Protein AF-A0A2H0YS67-F1 (afdb_monomer_lite)

pLDDT: mean 86.75, std 12.65, range [45.25, 98.5]

Radius of gyration: 25.19 Å; chains: 1; bounding box: 55×58×69 Å

Sequence (310 aa):
MKDNFSTFRPVFVPGPVIQKDRMIFFSSNKTLTVHVPRELSDVLVRLCDGTRTYYQVITELDAWDEVLVDNFLQDLISSGVLFDAFNLNNFFWSFVKNPTRFFKNLTDQEIVEFVRKAHLLNRKQAFKGTKYQIPDTAFLKMLNERRSTRVFSKEQIKAEKIMAMLWAGYGVVRDPLLIDSVNPQRVKAWQSHKFPRHVVPSAGALYPLRLHLCLFRDCMGLDKGIYETAFRNPYETSIRKRSGDPTPVVRAFADDLVMNEAQGAIIISGSFDRSADKYTNRSALYVPLEAGHVAQNVHLAAVEQKVPNG

Structure (mmCIF, N/CA/C/O backbone):
data_AF-A0A2H0YS67-F1
#
_entry.id   AF-A0A2H0YS67-F1
#
loop_
_atom_site.group_PDB
_atom_site.id
_atom_site.type_symbol
_atom_site.label_atom_id
_atom_site.label_alt_id
_atom_site.label_comp_id
_atom_site.label_asym_id
_atom_site.label_entity_id
_atom_site.label_seq_id
_atom_site.pdbx_PDB_ins_code
_atom_site.Cartn_x
_atom_site.Cartn_y
_atom_site.Cartn_z
_atom_site.occupancy
_atom_site.B_iso_or_equiv
_atom_site.auth_seq_id
_atom_site.auth_comp_id
_atom_site.auth_asym_id
_atom_site.auth_atom_id
_atom_site.pdbx_PDB_model_num
ATOM 1 N N . MET A 1 1 ? -3.131 -0.142 -30.851 1.00 45.25 1 MET A N 1
ATOM 2 C CA . MET A 1 1 ? -1.872 -0.771 -30.386 1.00 45.25 1 MET A CA 1
ATOM 3 C C . MET A 1 1 ? -0.727 0.231 -30.222 1.00 45.25 1 MET A C 1
ATOM 5 O O . MET A 1 1 ? -0.062 0.130 -29.205 1.00 45.25 1 MET A O 1
ATOM 9 N N . LYS A 1 2 ? -0.537 1.229 -31.110 1.00 46.03 2 LYS A N 1
ATOM 10 C CA . LYS A 1 2 ? 0.518 2.261 -30.954 1.00 46.03 2 LYS A CA 1
ATOM 11 C C . LYS A 1 2 ? 0.399 3.157 -29.699 1.00 46.03 2 LYS A C 1
ATOM 13 O O . LYS A 1 2 ? 1.419 3.576 -29.174 1.00 46.03 2 LYS A O 1
ATOM 18 N N . ASP A 1 3 ? -0.800 3.390 -29.156 1.00 57.28 3 ASP A N 1
ATOM 19 C CA . ASP A 1 3 ? -0.955 4.279 -27.984 1.00 57.28 3 ASP A CA 1
ATOM 20 C C . ASP A 1 3 ? -0.370 3.736 -26.668 1.00 57.28 3 ASP A C 1
ATOM 22 O O . ASP A 1 3 ? 0.067 4.524 -25.828 1.00 57.28 3 ASP A O 1
ATOM 26 N N . ASN A 1 4 ? -0.299 2.409 -26.489 1.00 65.69 4 ASN A N 1
ATOM 27 C CA . ASN A 1 4 ? 0.113 1.809 -25.211 1.00 65.69 4 ASN A CA 1
ATOM 28 C C . ASN A 1 4 ? 1.603 2.005 -24.883 1.00 65.69 4 ASN A C 1
ATOM 30 O O . ASN A 1 4 ? 1.981 1.886 -23.721 1.00 65.69 4 ASN A O 1
ATOM 34 N N . PHE A 1 5 ? 2.445 2.307 -25.877 1.00 81.56 5 PHE A N 1
ATOM 35 C CA . PHE A 1 5 ? 3.895 2.440 -25.686 1.00 81.56 5 PHE A CA 1
ATOM 36 C C . PHE A 1 5 ? 4.383 3.888 -25.590 1.00 81.56 5 PHE A C 1
ATOM 38 O O . PHE A 1 5 ? 5.560 4.124 -25.327 1.00 81.56 5 PHE A O 1
ATOM 45 N N . SER A 1 6 ? 3.488 4.869 -25.734 1.00 81.56 6 SER A N 1
ATOM 46 C CA . SER A 1 6 ? 3.837 6.296 -25.668 1.00 81.56 6 SER A CA 1
ATOM 47 C C . SER A 1 6 ? 4.458 6.703 -24.322 1.00 81.56 6 SER A C 1
ATOM 49 O O . SER A 1 6 ? 5.393 7.504 -24.283 1.00 81.56 6 SER A O 1
ATOM 51 N N . THR A 1 7 ? 3.985 6.113 -23.221 1.00 85.06 7 THR A N 1
ATOM 52 C CA . THR A 1 7 ? 4.473 6.359 -21.853 1.00 85.06 7 THR A CA 1
ATOM 53 C C . THR A 1 7 ? 5.352 5.236 -21.309 1.00 85.06 7 THR A C 1
ATOM 55 O O . THR A 1 7 ? 5.942 5.404 -20.242 1.00 85.06 7 THR A O 1
ATOM 58 N N . PHE A 1 8 ? 5.445 4.109 -22.019 1.00 90.94 8 PHE A N 1
ATOM 59 C CA . PHE A 1 8 ? 6.164 2.920 -21.570 1.00 90.94 8 PHE A CA 1
ATOM 60 C C . PHE A 1 8 ? 7.656 3.220 -21.456 1.00 90.94 8 PHE A C 1
ATOM 62 O O . PHE A 1 8 ? 8.268 3.697 -22.416 1.00 90.94 8 PHE A O 1
ATOM 69 N N . ARG A 1 9 ? 8.253 2.929 -20.298 1.00 92.06 9 ARG A N 1
ATOM 70 C CA . ARG A 1 9 ? 9.691 3.110 -20.072 1.00 92.06 9 ARG A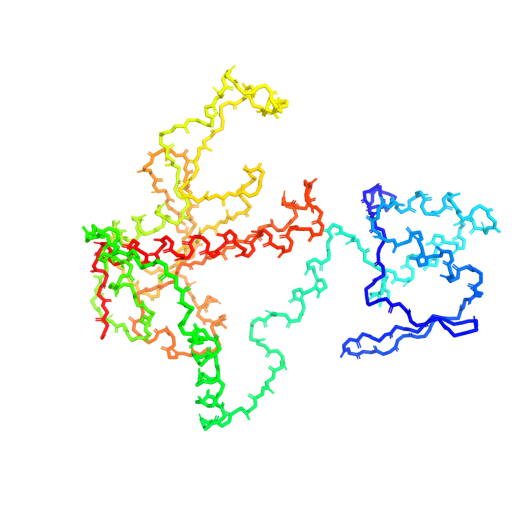 CA 1
ATOM 71 C C . ARG A 1 9 ? 10.359 1.760 -19.829 1.00 92.06 9 ARG A C 1
ATOM 73 O O . ARG A 1 9 ? 10.244 1.239 -18.718 1.00 92.06 9 ARG A O 1
ATOM 80 N N . PRO A 1 10 ? 11.026 1.177 -20.842 1.00 94.69 10 PRO A N 1
ATOM 81 C CA . PRO A 1 10 ? 11.557 -0.177 -20.756 1.00 94.69 10 PRO A CA 1
ATOM 82 C C . PRO A 1 10 ? 12.634 -0.295 -19.676 1.00 94.69 10 PRO A C 1
ATOM 84 O O . PRO A 1 10 ? 13.578 0.492 -19.640 1.00 94.69 10 PRO A O 1
ATOM 87 N N . VAL A 1 11 ? 12.508 -1.309 -18.823 1.00 94.00 11 VAL A N 1
ATOM 88 C CA . VAL A 1 11 ? 13.511 -1.699 -17.830 1.00 94.00 11 VAL A CA 1
ATOM 89 C C . VAL A 1 11 ? 13.615 -3.218 -17.723 1.00 94.00 11 VAL A C 1
ATOM 91 O O . VAL A 1 11 ? 12.603 -3.919 -17.629 1.00 94.00 11 VAL A O 1
ATOM 94 N N . PHE A 1 12 ? 14.837 -3.750 -17.744 1.00 93.06 12 PHE A N 1
ATOM 95 C CA . PHE A 1 12 ? 15.053 -5.189 -17.588 1.00 93.06 12 PHE A CA 1
ATOM 96 C C . PHE A 1 12 ? 14.865 -5.637 -16.141 1.00 93.06 12 PHE A C 1
ATOM 98 O O . PHE A 1 12 ? 15.525 -5.131 -15.231 1.00 93.06 12 PHE A O 1
ATOM 105 N N . VAL A 1 13 ? 13.996 -6.628 -15.931 1.00 86.94 13 VAL A N 1
ATOM 106 C CA . VAL A 1 13 ? 13.773 -7.244 -14.619 1.00 86.94 13 VAL A CA 1
ATOM 107 C C . VAL A 1 13 ? 13.547 -8.756 -14.782 1.00 86.94 13 VAL A C 1
ATOM 109 O O . VAL A 1 13 ? 12.521 -9.162 -15.317 1.00 86.94 13 VAL A O 1
ATOM 112 N N . PRO A 1 14 ? 14.454 -9.625 -14.300 1.00 86.50 14 PRO A N 1
ATOM 113 C CA . PRO A 1 14 ? 15.762 -9.304 -13.728 1.00 86.50 14 PRO A CA 1
ATOM 114 C C . PRO A 1 14 ? 16.711 -8.715 -14.783 1.00 86.50 14 PRO A C 1
ATOM 116 O O . PRO A 1 14 ? 16.494 -8.865 -15.983 1.00 86.50 14 PRO A O 1
ATOM 119 N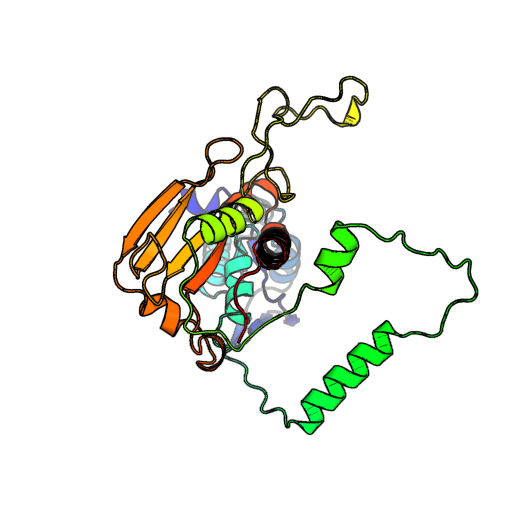 N . GLY A 1 15 ? 17.799 -8.090 -14.332 1.00 89.00 15 GLY A N 1
ATOM 120 C CA . GLY A 1 15 ? 18.891 -7.728 -15.233 1.00 89.00 15 GLY A CA 1
ATOM 121 C C . GLY A 1 15 ? 19.490 -8.981 -15.904 1.00 89.00 15 GLY A C 1
ATOM 122 O O . GLY A 1 15 ? 19.642 -10.007 -15.231 1.00 89.00 15 GLY A O 1
ATOM 123 N N . PRO A 1 16 ? 19.814 -8.932 -17.207 1.00 94.06 16 PRO A N 1
ATOM 124 C CA . PRO A 1 16 ? 20.399 -10.058 -17.926 1.00 94.06 16 PRO A CA 1
ATOM 125 C C . PRO A 1 16 ? 21.869 -10.274 -17.553 1.00 94.06 16 PRO A C 1
ATOM 127 O O . PRO A 1 16 ? 22.620 -9.327 -17.325 1.00 94.06 16 PRO A O 1
ATOM 130 N N . VAL A 1 17 ? 22.311 -11.528 -17.603 1.00 94.62 17 VAL A N 1
ATOM 131 C CA . VAL A 1 17 ? 23.729 -11.882 -17.714 1.00 94.62 17 VAL A CA 1
ATOM 132 C C . VAL A 1 17 ? 24.084 -11.953 -19.197 1.00 94.62 17 VAL A C 1
ATOM 134 O O . VAL A 1 17 ? 23.504 -12.749 -19.935 1.00 94.62 17 VAL A O 1
ATOM 137 N N . ILE A 1 18 ? 25.036 -11.131 -19.638 1.00 92.75 18 ILE A N 1
ATOM 138 C CA . ILE A 1 18 ? 25.496 -11.102 -21.033 1.00 92.75 18 ILE A CA 1
ATOM 139 C C . ILE A 1 18 ? 26.651 -12.096 -21.210 1.00 92.75 18 ILE A C 1
ATOM 141 O O . ILE A 1 18 ? 27.662 -12.020 -20.509 1.00 92.75 18 ILE A O 1
ATOM 145 N N . GLN A 1 19 ? 26.519 -13.023 -22.160 1.00 91.62 19 GLN A N 1
ATOM 146 C CA . GLN A 1 19 ? 27.556 -13.987 -22.534 1.00 91.62 19 GLN A CA 1
ATOM 147 C C . GLN A 1 19 ? 27.691 -14.066 -24.053 1.00 91.62 19 GLN A C 1
ATOM 149 O O . GLN A 1 19 ? 26.825 -14.626 -24.715 1.00 91.62 19 GLN A O 1
ATOM 154 N N . LYS A 1 20 ? 28.810 -13.565 -24.595 1.00 91.19 20 LYS A N 1
ATOM 155 C CA . LYS A 1 20 ? 29.079 -13.525 -26.045 1.00 91.19 20 LYS A CA 1
ATOM 156 C C . LYS A 1 20 ? 27.884 -12.943 -26.820 1.00 91.19 20 LYS A C 1
ATOM 158 O O . LYS A 1 20 ? 27.670 -11.744 -26.750 1.00 91.19 20 LYS A O 1
ATOM 163 N N . ASP A 1 21 ? 27.139 -13.786 -27.521 1.00 93.62 21 ASP A N 1
ATOM 164 C CA . ASP A 1 21 ? 26.000 -13.512 -28.397 1.00 93.62 21 ASP A CA 1
ATOM 165 C C . ASP A 1 21 ? 24.646 -13.809 -27.726 1.00 93.62 21 ASP A C 1
ATOM 167 O O . ASP A 1 21 ? 23.679 -14.188 -28.392 1.00 93.62 21 ASP A O 1
ATOM 171 N N . ARG A 1 22 ? 24.582 -13.739 -26.389 1.00 95.12 22 ARG A N 1
ATOM 172 C CA . ARG A 1 22 ? 23.396 -14.132 -25.620 1.00 95.12 22 ARG A CA 1
ATOM 173 C C . ARG A 1 22 ? 23.144 -13.231 -24.418 1.00 95.12 22 ARG A C 1
ATOM 175 O O . ARG A 1 22 ? 24.066 -12.898 -23.672 1.00 95.12 22 ARG A O 1
ATOM 182 N N . MET A 1 23 ? 21.867 -12.956 -24.170 1.00 96.75 23 MET A N 1
ATOM 183 C CA . MET A 1 23 ? 21.342 -12.421 -22.914 1.00 96.75 23 MET A CA 1
ATOM 184 C C . MET A 1 23 ? 20.629 -13.543 -22.153 1.00 96.75 23 MET A C 1
ATOM 186 O O . MET A 1 23 ? 19.736 -14.199 -22.691 1.00 96.75 23 MET A O 1
ATOM 190 N N . ILE A 1 24 ? 21.023 -13.782 -20.902 1.00 95.44 24 ILE A N 1
ATOM 191 C CA . ILE A 1 24 ? 20.461 -14.839 -20.053 1.00 95.44 24 ILE A CA 1
ATOM 192 C C . ILE A 1 24 ? 19.739 -14.203 -18.865 1.00 95.44 24 ILE A C 1
ATOM 194 O O . ILE A 1 24 ? 20.346 -13.488 -18.071 1.00 95.44 24 ILE A O 1
ATOM 198 N N . PHE A 1 25 ? 18.452 -14.495 -18.716 1.00 94.00 25 PHE A N 1
ATOM 199 C CA . PHE A 1 25 ? 17.600 -13.982 -17.648 1.00 94.00 25 PHE A CA 1
ATOM 200 C C . PHE A 1 25 ? 17.233 -15.100 -16.675 1.00 94.00 25 PHE A C 1
ATOM 202 O O . PHE A 1 25 ? 16.708 -16.141 -17.076 1.00 94.00 25 PHE A O 1
ATOM 209 N N . PHE A 1 26 ? 17.467 -14.865 -15.385 1.00 88.75 26 PHE A N 1
ATOM 210 C CA . PHE A 1 26 ? 17.137 -15.797 -14.306 1.00 88.75 26 PHE A CA 1
ATOM 211 C C . PHE A 1 26 ? 15.893 -15.321 -13.554 1.00 88.75 26 PHE A C 1
ATOM 213 O O . PHE A 1 26 ? 15.987 -14.643 -12.531 1.00 88.75 26 PHE A O 1
ATOM 220 N N . SER A 1 27 ? 14.713 -15.644 -14.078 1.00 79.44 27 SER A N 1
ATOM 221 C CA . SER A 1 27 ? 13.448 -15.382 -13.392 1.00 79.44 27 SER A CA 1
ATOM 222 C C . SER A 1 27 ? 13.195 -16.442 -12.315 1.00 79.44 27 SER A C 1
ATOM 224 O O . SER A 1 27 ? 13.783 -17.520 -12.309 1.00 79.44 27 SER A O 1
ATOM 226 N N . SER A 1 28 ? 12.272 -16.163 -11.399 1.00 72.38 28 SER A N 1
ATOM 227 C CA . SER A 1 28 ? 11.989 -17.045 -10.258 1.00 72.38 28 SER A CA 1
ATOM 228 C C . SER A 1 28 ? 11.412 -18.414 -10.605 1.00 72.38 28 SER A C 1
ATOM 230 O O . SER A 1 28 ? 11.449 -19.319 -9.778 1.00 72.38 28 SER A O 1
ATOM 232 N N . ASN A 1 29 ? 10.863 -18.563 -11.807 1.00 75.19 29 ASN A N 1
ATOM 233 C CA . ASN A 1 29 ? 10.218 -19.780 -12.283 1.00 75.19 29 ASN A CA 1
ATOM 234 C C . ASN A 1 29 ? 10.779 -20.296 -13.617 1.00 75.19 29 ASN A C 1
ATOM 236 O O . ASN A 1 29 ? 10.317 -21.333 -14.087 1.00 75.19 29 ASN A O 1
ATOM 240 N N . LYS A 1 30 ? 11.720 -19.584 -14.252 1.00 84.69 30 LYS A N 1
ATOM 241 C CA . LYS A 1 30 ? 12.298 -19.968 -15.547 1.00 84.69 30 LYS A CA 1
ATOM 242 C C . LYS A 1 30 ? 13.638 -19.283 -15.806 1.00 84.69 30 LYS A C 1
ATOM 244 O O . LYS A 1 30 ? 13.871 -18.165 -15.351 1.00 84.69 30 LYS A O 1
ATOM 249 N N . THR A 1 31 ? 14.464 -19.922 -16.626 1.00 92.19 31 THR A N 1
ATOM 250 C CA . THR A 1 31 ? 15.619 -19.288 -17.270 1.00 92.19 31 THR A CA 1
ATOM 251 C C . THR A 1 31 ? 15.265 -19.008 -18.726 1.00 92.19 31 THR A C 1
ATOM 253 O O . THR A 1 31 ? 14.829 -19.915 -19.430 1.00 92.19 31 THR A O 1
ATOM 256 N N . LEU A 1 32 ? 15.432 -17.762 -19.174 1.00 94.00 32 LEU A N 1
ATOM 257 C CA . LEU A 1 32 ? 15.252 -17.371 -20.574 1.00 94.00 32 LEU A CA 1
ATOM 258 C C . LEU A 1 32 ? 16.615 -17.040 -21.182 1.00 94.00 32 LEU A C 1
ATOM 260 O O . LEU A 1 32 ? 17.360 -16.238 -20.625 1.00 94.00 32 LEU A O 1
ATOM 264 N N . THR A 1 33 ? 16.930 -17.631 -22.330 1.00 95.75 33 THR A N 1
ATOM 265 C CA . THR A 1 33 ? 18.122 -17.296 -23.114 1.00 95.75 33 THR A CA 1
ATOM 266 C C . THR A 1 33 ? 17.688 -16.680 -24.431 1.00 95.75 33 THR A C 1
ATOM 268 O O . THR A 1 33 ? 16.934 -17.290 -25.182 1.00 95.75 33 THR A O 1
ATOM 271 N N . VAL A 1 34 ? 18.174 -15.474 -24.698 1.00 95.50 34 VAL A N 1
ATOM 272 C CA . VAL A 1 34 ? 17.902 -14.717 -25.917 1.00 95.50 34 VAL A CA 1
ATOM 273 C C . VAL A 1 34 ? 19.204 -14.604 -26.696 1.00 95.50 34 VAL A C 1
ATOM 275 O O . VAL A 1 34 ? 20.199 -14.131 -26.151 1.00 95.50 34 VAL A O 1
ATOM 278 N N . HIS A 1 35 ? 19.212 -15.065 -27.945 1.00 95.06 35 HIS A N 1
ATOM 279 C CA . HIS A 1 35 ? 20.361 -14.930 -28.839 1.00 95.06 35 HIS A CA 1
ATOM 280 C C . HIS A 1 35 ? 20.313 -13.569 -29.522 1.00 95.06 35 HIS A C 1
ATOM 282 O O . HIS A 1 35 ? 19.348 -13.255 -30.213 1.00 95.06 35 HIS A O 1
ATOM 288 N N . VAL A 1 36 ? 21.336 -12.755 -29.299 1.00 93.56 36 VAL A N 1
ATOM 289 C CA . VAL A 1 36 ? 21.387 -11.369 -29.758 1.00 93.56 36 VAL A CA 1
ATOM 290 C C . VAL A 1 36 ? 22.849 -10.914 -29.815 1.00 93.56 36 VAL A C 1
ATOM 292 O O . VAL A 1 36 ? 23.635 -11.278 -28.935 1.00 93.56 36 VAL A O 1
ATOM 295 N N . PRO A 1 37 ? 23.264 -10.135 -30.833 1.00 94.62 37 PRO A N 1
ATOM 296 C CA . PRO A 1 37 ? 24.629 -9.634 -30.909 1.00 94.62 37 PRO A CA 1
ATOM 297 C C . PRO A 1 37 ? 25.055 -8.921 -29.624 1.00 94.62 37 PRO A C 1
ATOM 299 O O . PRO A 1 37 ? 24.268 -8.210 -28.988 1.00 94.62 37 PRO A O 1
ATOM 302 N N . ARG A 1 38 ? 26.327 -9.093 -29.249 1.00 93.56 38 ARG A N 1
ATOM 303 C CA . ARG A 1 38 ? 26.874 -8.493 -28.026 1.00 93.56 38 ARG A CA 1
ATOM 304 C C . ARG A 1 38 ? 26.694 -6.979 -28.001 1.00 93.56 38 ARG A C 1
ATOM 306 O O . ARG A 1 38 ? 26.280 -6.427 -26.991 1.00 93.56 38 ARG A O 1
ATOM 313 N N . GLU A 1 39 ? 26.969 -6.338 -29.133 1.00 93.69 39 GLU A N 1
ATOM 314 C CA . GLU A 1 39 ? 26.872 -4.888 -29.299 1.00 93.69 39 GLU A CA 1
ATOM 315 C C . GLU A 1 39 ? 25.454 -4.387 -29.012 1.00 93.69 39 GLU A C 1
ATOM 317 O O . GLU A 1 39 ? 25.279 -3.460 -28.223 1.00 93.69 39 GLU A O 1
ATOM 322 N N . LEU A 1 40 ? 24.436 -5.061 -29.561 1.00 94.50 40 LEU A N 1
ATOM 323 C CA . LEU A 1 40 ? 23.037 -4.733 -29.292 1.00 94.50 40 LEU A CA 1
ATOM 324 C C . LEU A 1 40 ? 22.666 -4.991 -27.826 1.00 94.50 40 LEU A C 1
ATOM 326 O O . LEU A 1 40 ? 21.995 -4.166 -27.213 1.00 94.50 40 LEU A O 1
ATOM 330 N N . SER A 1 41 ? 23.146 -6.090 -27.238 1.00 9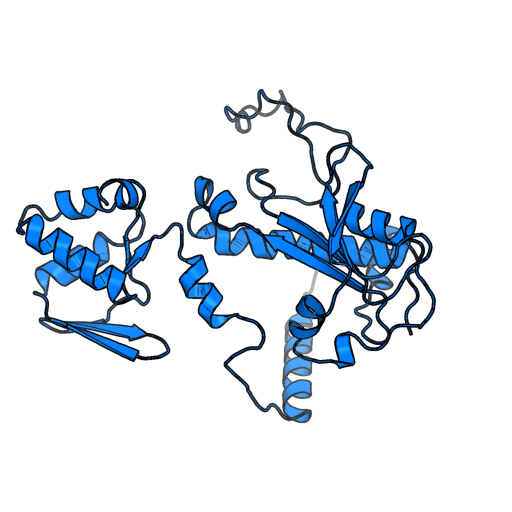4.19 41 SER A N 1
ATOM 331 C CA . SER A 1 41 ? 22.906 -6.417 -25.823 1.00 94.19 41 SER A CA 1
ATOM 332 C C . SER A 1 41 ? 23.429 -5.325 -24.886 1.00 94.19 41 SER A C 1
ATOM 334 O O . SER A 1 41 ? 22.710 -4.861 -24.000 1.00 94.19 41 SER A O 1
ATOM 336 N N . ASP A 1 42 ? 24.675 -4.894 -25.100 1.00 92.44 42 ASP A N 1
ATOM 337 C CA . ASP A 1 42 ? 25.345 -3.888 -24.276 1.00 92.44 42 ASP A CA 1
ATOM 338 C C . ASP A 1 42 ? 24.660 -2.517 -24.394 1.00 92.44 42 ASP A C 1
ATOM 340 O O . ASP A 1 42 ? 24.571 -1.781 -23.408 1.00 92.44 42 ASP A O 1
ATOM 344 N N . VAL A 1 43 ? 24.158 -2.163 -25.581 1.00 94.88 43 VAL A N 1
ATOM 345 C CA . VAL A 1 43 ? 23.396 -0.923 -25.788 1.00 94.88 43 VAL A CA 1
ATOM 346 C C . VAL A 1 43 ? 22.014 -1.026 -25.141 1.00 94.88 43 VAL A C 1
ATOM 348 O O . VAL A 1 43 ? 21.644 -0.141 -24.371 1.00 94.88 43 VAL A O 1
ATOM 351 N N . LEU A 1 44 ? 21.278 -2.116 -25.368 1.00 95.88 44 LEU A N 1
ATOM 352 C CA . LEU A 1 44 ? 19.936 -2.314 -24.818 1.00 95.88 44 LEU A CA 1
ATOM 353 C C . LEU A 1 44 ? 19.914 -2.254 -23.295 1.00 95.88 44 LEU A C 1
ATOM 355 O O . LEU A 1 44 ? 19.033 -1.607 -22.740 1.00 95.88 44 LEU A O 1
ATOM 359 N N . VAL A 1 45 ? 20.878 -2.873 -22.607 1.00 93.94 45 VAL A N 1
ATOM 360 C CA . VAL A 1 45 ? 20.948 -2.818 -21.135 1.00 93.94 45 VAL A CA 1
ATOM 361 C C . VAL A 1 45 ? 21.143 -1.389 -20.625 1.00 93.94 45 VAL A C 1
ATOM 363 O O . VAL A 1 45 ? 20.611 -1.049 -19.571 1.00 93.94 45 VAL A O 1
ATOM 366 N N . ARG A 1 46 ? 21.862 -0.536 -21.366 1.00 94.38 46 ARG A N 1
ATOM 367 C CA . ARG A 1 46 ? 22.026 0.882 -21.011 1.00 94.38 46 ARG A CA 1
ATOM 368 C C . ARG A 1 46 ? 20.790 1.720 -21.334 1.00 94.38 46 ARG A C 1
ATOM 370 O O . ARG A 1 46 ? 20.472 2.627 -20.574 1.00 94.38 46 ARG A O 1
ATOM 377 N N . LEU A 1 47 ? 20.132 1.460 -22.463 1.00 96.06 47 LEU A N 1
ATOM 378 C CA . LEU A 1 47 ? 18.978 2.246 -22.913 1.00 96.06 47 LEU A CA 1
ATOM 379 C C . LEU A 1 47 ? 17.684 1.864 -22.179 1.00 96.06 47 LEU A C 1
ATOM 381 O O . LEU A 1 47 ? 16.865 2.734 -21.887 1.00 96.06 47 LEU A O 1
ATOM 385 N N . CYS A 1 48 ? 17.512 0.582 -21.853 1.00 95.25 48 CYS A N 1
ATOM 386 C CA . CYS A 1 48 ? 16.367 0.039 -21.123 1.00 95.25 48 CYS A CA 1
ATOM 387 C C . CYS A 1 48 ? 16.605 0.085 -19.605 1.00 95.25 48 CYS A C 1
ATOM 389 O O . CYS A 1 48 ? 16.596 -0.941 -18.920 1.00 95.25 48 CYS A O 1
ATOM 391 N N . ASP A 1 49 ? 16.844 1.284 -19.079 1.00 91.38 49 ASP A N 1
ATOM 392 C CA . ASP A 1 49 ? 17.064 1.563 -17.655 1.00 91.38 49 ASP A CA 1
ATOM 393 C C . ASP A 1 49 ? 15.824 2.161 -16.958 1.00 91.38 49 ASP A C 1
ATOM 395 O O . ASP A 1 49 ? 15.867 2.523 -15.780 1.00 91.38 49 ASP A O 1
ATOM 399 N N . GLY A 1 50 ? 14.706 2.273 -17.681 1.00 90.44 50 GLY A N 1
ATOM 400 C CA . GLY A 1 50 ? 13.463 2.880 -17.212 1.00 90.44 50 GLY A CA 1
ATOM 401 C C . GLY A 1 50 ? 13.433 4.409 -17.266 1.00 90.44 50 GLY A C 1
ATOM 402 O O . GLY A 1 50 ? 12.450 5.007 -16.823 1.00 90.44 50 GLY A O 1
ATOM 403 N N . THR A 1 51 ? 14.469 5.067 -17.796 1.00 89.88 51 THR A N 1
ATOM 404 C CA . THR A 1 51 ? 14.520 6.535 -17.915 1.00 89.88 51 THR A CA 1
ATOM 405 C C . THR A 1 51 ? 14.070 7.035 -19.281 1.00 89.88 51 THR A C 1
ATOM 407 O O . THR A 1 51 ? 13.498 8.122 -19.367 1.00 89.88 51 THR A O 1
ATOM 410 N N . ARG A 1 52 ? 14.239 6.235 -20.335 1.00 93.31 52 ARG A N 1
ATOM 411 C CA . ARG A 1 52 ? 13.808 6.539 -21.709 1.00 93.31 52 ARG A CA 1
ATOM 412 C C . ARG A 1 52 ? 12.418 5.996 -21.990 1.00 93.31 52 ARG A C 1
ATOM 414 O O . ARG A 1 52 ? 11.998 5.029 -21.361 1.00 93.31 52 ARG A O 1
ATOM 421 N N . THR A 1 53 ? 11.692 6.618 -22.913 1.00 94.31 53 THR A N 1
ATOM 422 C CA . THR A 1 53 ? 10.469 6.018 -23.458 1.00 94.31 53 THR A CA 1
ATOM 423 C C . THR A 1 53 ? 10.817 4.916 -24.451 1.00 94.31 53 THR A C 1
ATOM 425 O O . THR A 1 53 ? 11.908 4.890 -25.018 1.00 94.31 53 THR A O 1
ATOM 428 N N . TYR A 1 54 ? 9.864 4.023 -24.690 1.00 95.50 54 TYR A N 1
ATOM 429 C CA . TYR A 1 54 ? 9.968 2.949 -25.669 1.00 95.50 54 TYR A CA 1
ATOM 430 C C . TYR A 1 54 ? 10.454 3.451 -27.039 1.00 95.50 54 TYR A C 1
ATOM 432 O O . TYR A 1 54 ? 11.426 2.940 -27.586 1.00 95.50 54 TYR A O 1
ATOM 440 N N . TYR A 1 55 ? 9.847 4.529 -27.543 1.00 94.50 55 TYR A N 1
ATOM 441 C CA . TYR A 1 55 ? 10.225 5.113 -28.830 1.00 94.50 55 TYR A CA 1
ATOM 442 C C . TYR A 1 55 ? 11.598 5.794 -28.815 1.00 94.50 55 TYR A C 1
ATOM 444 O O . TYR A 1 55 ? 12.311 5.710 -29.806 1.00 94.50 55 TYR A O 1
ATOM 452 N N . GLN A 1 56 ? 12.012 6.405 -27.697 1.00 95.25 56 GLN A N 1
ATOM 453 C CA . GLN A 1 56 ? 13.369 6.953 -27.569 1.00 95.25 56 GLN A CA 1
ATOM 454 C C . GLN A 1 56 ? 14.433 5.856 -27.656 1.00 95.25 56 GLN A C 1
ATOM 456 O O . GLN A 1 56 ? 15.442 6.049 -28.324 1.00 95.25 56 GLN A O 1
ATOM 461 N N . VAL A 1 57 ? 14.193 4.696 -27.033 1.00 96.38 57 VAL A N 1
ATOM 462 C CA . VAL A 1 57 ? 15.104 3.545 -27.139 1.00 96.38 57 VAL A CA 1
ATOM 463 C C . VAL A 1 57 ? 15.248 3.091 -28.589 1.00 96.38 57 VAL A C 1
ATOM 465 O O . VAL A 1 57 ? 16.368 2.881 -29.038 1.00 96.38 57 VAL A O 1
ATOM 468 N N . ILE A 1 58 ? 14.137 2.979 -29.321 1.00 95.62 58 ILE A N 1
ATOM 469 C CA . ILE A 1 58 ? 14.153 2.607 -30.741 1.00 95.62 58 ILE A CA 1
ATOM 470 C C . ILE A 1 58 ? 14.924 3.641 -31.572 1.00 95.62 58 ILE A C 1
ATOM 472 O O . ILE A 1 58 ? 15.783 3.269 -32.361 1.00 95.62 58 ILE A O 1
ATOM 476 N N . THR A 1 59 ? 14.668 4.937 -31.366 1.00 94.75 59 THR A N 1
ATOM 477 C CA . THR A 1 59 ? 15.361 6.013 -32.096 1.00 94.75 59 THR A CA 1
ATOM 478 C C . THR A 1 59 ? 16.868 6.049 -31.815 1.00 94.75 59 THR A C 1
ATOM 480 O O . THR A 1 59 ? 17.642 6.342 -32.717 1.00 94.75 59 THR A O 1
ATOM 483 N N . GLU A 1 60 ? 17.303 5.747 -30.589 1.00 95.69 60 GLU A N 1
ATOM 484 C CA . GLU A 1 60 ? 18.729 5.678 -30.222 1.00 95.69 60 GLU A CA 1
ATOM 485 C C . GLU A 1 60 ? 19.430 4.392 -30.718 1.00 95.69 60 GLU A C 1
ATOM 487 O O . GLU A 1 60 ? 20.646 4.267 -30.584 1.00 95.69 60 GLU A O 1
ATOM 492 N N . LEU A 1 61 ? 18.688 3.439 -31.294 1.00 94.94 61 LEU A N 1
ATOM 493 C CA . LEU A 1 61 ? 19.196 2.221 -31.937 1.00 94.94 61 LEU A CA 1
ATOM 494 C C . LEU A 1 61 ? 19.210 2.350 -33.470 1.00 94.94 61 LEU A C 1
ATOM 496 O O . LEU A 1 61 ? 18.964 1.377 -34.176 1.00 94.94 61 LEU A O 1
ATOM 500 N N . ASP A 1 62 ? 19.532 3.537 -33.984 1.00 91.88 62 ASP A N 1
ATOM 501 C CA . ASP A 1 62 ? 19.545 3.884 -35.415 1.00 91.88 62 ASP A CA 1
ATOM 502 C C . ASP A 1 62 ? 20.468 3.012 -36.288 1.00 91.88 62 ASP A C 1
ATOM 504 O O . ASP A 1 62 ? 20.232 2.850 -37.484 1.00 91.88 62 ASP A O 1
ATOM 508 N N . ALA A 1 63 ? 21.496 2.407 -35.690 1.00 93.00 63 ALA A N 1
ATOM 509 C CA . ALA A 1 63 ? 22.366 1.429 -36.339 1.00 93.00 63 ALA A CA 1
ATOM 510 C C . ALA A 1 63 ? 21.672 0.085 -36.658 1.00 93.00 63 ALA A C 1
ATOM 512 O O . ALA A 1 63 ? 22.274 -0.773 -37.307 1.00 93.00 63 ALA A O 1
ATOM 513 N N . TRP A 1 64 ? 20.435 -0.121 -36.194 1.00 93.44 64 TRP A N 1
ATOM 514 C CA . TRP A 1 64 ? 19.654 -1.349 -36.342 1.00 93.44 64 TRP A CA 1
ATOM 515 C C . TRP A 1 64 ? 18.322 -1.070 -37.052 1.00 93.44 64 TRP A C 1
ATOM 517 O O . TRP A 1 64 ? 17.795 0.037 -37.011 1.00 93.44 64 TRP A O 1
ATOM 527 N N . ASP A 1 65 ? 17.756 -2.090 -37.702 1.00 95.62 65 ASP A N 1
ATOM 528 C CA . ASP A 1 65 ? 16.452 -1.967 -38.362 1.00 95.62 65 ASP A CA 1
ATOM 529 C C . ASP A 1 65 ? 15.331 -1.713 -37.339 1.00 95.62 65 ASP A C 1
ATOM 531 O O . ASP A 1 65 ? 15.118 -2.511 -36.423 1.00 95.62 65 ASP A O 1
ATOM 535 N N . GLU A 1 66 ? 14.604 -0.608 -37.515 1.00 94.25 66 GLU A N 1
ATOM 536 C CA . GLU A 1 66 ? 13.570 -0.139 -36.585 1.00 94.25 66 GLU A CA 1
ATOM 537 C C . GLU A 1 66 ? 12.476 -1.189 -36.340 1.00 94.25 66 GLU A C 1
ATOM 539 O O . GLU A 1 66 ? 12.055 -1.399 -35.202 1.00 94.25 66 GLU A O 1
ATOM 544 N N . VAL A 1 67 ? 12.035 -1.881 -37.396 1.00 95.00 67 VAL A N 1
ATOM 545 C CA . VAL A 1 67 ? 10.949 -2.867 -37.322 1.00 95.00 67 VAL A CA 1
ATOM 546 C C . VAL A 1 67 ? 11.415 -4.118 -36.581 1.00 95.00 67 VAL A C 1
ATOM 548 O O . VAL A 1 67 ? 10.676 -4.666 -35.761 1.00 95.00 67 VAL A O 1
ATOM 551 N N . LEU A 1 68 ? 12.645 -4.573 -36.829 1.00 94.69 68 LEU A N 1
ATOM 552 C CA . LEU A 1 68 ? 13.238 -5.690 -36.095 1.00 94.69 68 LEU A CA 1
ATOM 553 C C . LEU A 1 68 ? 13.452 -5.350 -34.620 1.00 94.69 68 LEU A C 1
ATOM 555 O O . LEU A 1 68 ? 13.149 -6.186 -33.769 1.00 94.69 68 LEU A O 1
ATOM 559 N N . VAL A 1 69 ? 13.930 -4.143 -34.303 1.00 94.88 69 VAL A N 1
ATOM 560 C CA . VAL A 1 69 ? 14.099 -3.695 -32.913 1.00 94.88 69 VAL A CA 1
ATOM 561 C C . VAL A 1 69 ? 12.749 -3.612 -32.201 1.00 94.88 69 VAL A C 1
ATOM 563 O O . VAL A 1 69 ? 12.632 -4.130 -31.091 1.00 94.88 69 VAL A O 1
ATOM 566 N N . ASP A 1 70 ? 11.724 -3.023 -32.822 1.00 95.62 70 ASP A N 1
ATOM 567 C CA . ASP A 1 70 ? 10.375 -2.939 -32.248 1.00 95.62 70 ASP A CA 1
ATOM 568 C C . ASP A 1 70 ? 9.809 -4.332 -31.935 1.00 95.62 70 ASP A C 1
ATOM 570 O O . ASP A 1 70 ? 9.417 -4.607 -30.800 1.00 95.62 70 ASP A O 1
ATOM 574 N N . ASN A 1 71 ? 9.851 -5.252 -32.903 1.00 96.06 71 ASN A N 1
ATOM 575 C CA . ASN A 1 71 ? 9.396 -6.628 -32.694 1.00 96.06 71 ASN A CA 1
ATOM 576 C C . ASN A 1 71 ? 10.188 -7.325 -31.576 1.00 96.06 71 ASN A C 1
ATOM 578 O O . ASN A 1 71 ? 9.603 -7.969 -30.706 1.00 96.06 71 ASN A O 1
ATOM 582 N N . PHE A 1 72 ? 11.510 -7.143 -31.546 1.00 95.94 72 PHE A N 1
ATOM 583 C CA . PHE A 1 72 ? 12.365 -7.736 -30.523 1.00 95.94 72 PHE A CA 1
ATOM 584 C C . PHE A 1 72 ? 12.047 -7.221 -29.113 1.00 95.94 72 PHE A C 1
ATOM 586 O O . PHE A 1 72 ? 11.967 -8.003 -28.163 1.00 95.94 72 PHE A O 1
ATOM 593 N N . LEU A 1 73 ? 11.823 -5.915 -28.950 1.00 96.25 73 LEU A N 1
ATOM 594 C CA . LEU A 1 73 ? 11.418 -5.344 -27.666 1.00 96.25 73 LEU A CA 1
ATOM 595 C C . LEU A 1 73 ? 10.039 -5.865 -27.232 1.00 96.25 73 LEU A C 1
ATOM 597 O O . LEU A 1 73 ? 9.866 -6.211 -26.061 1.00 96.25 73 LEU A O 1
ATOM 601 N N . GLN A 1 74 ? 9.077 -5.992 -28.151 1.00 95.81 74 GLN A N 1
ATOM 602 C CA . GLN A 1 74 ? 7.763 -6.580 -27.855 1.00 95.81 74 GLN A CA 1
ATOM 603 C C . GLN A 1 74 ? 7.859 -8.058 -27.443 1.00 95.81 74 GLN A C 1
ATOM 605 O O . GLN A 1 74 ? 7.152 -8.481 -26.520 1.00 95.81 74 GLN A O 1
ATOM 610 N N . ASP A 1 75 ? 8.768 -8.828 -28.043 1.00 95.62 75 ASP A N 1
ATOM 611 C CA . ASP A 1 75 ? 9.044 -10.214 -27.651 1.00 95.62 75 ASP A CA 1
ATOM 612 C C . ASP A 1 75 ? 9.632 -10.297 -26.237 1.00 95.62 75 ASP A C 1
ATOM 614 O O . ASP A 1 75 ? 9.228 -11.149 -25.438 1.00 95.62 75 ASP A O 1
ATOM 618 N N . LEU A 1 76 ? 10.541 -9.385 -25.875 1.00 94.75 76 LEU A N 1
ATOM 619 C CA . LEU A 1 76 ? 11.106 -9.299 -24.523 1.00 94.75 76 LEU A CA 1
ATOM 620 C C . LEU A 1 76 ? 10.046 -8.920 -23.472 1.00 94.75 76 LEU A C 1
ATOM 622 O O . LEU A 1 76 ? 10.060 -9.456 -22.356 1.00 94.75 76 LEU A O 1
ATOM 626 N N . ILE A 1 77 ? 9.105 -8.040 -23.829 1.00 93.50 77 ILE A N 1
ATOM 627 C CA . ILE A 1 77 ? 7.965 -7.662 -22.977 1.00 93.50 77 ILE A CA 1
ATOM 628 C C . ILE A 1 77 ? 7.034 -8.856 -22.779 1.00 93.50 77 ILE A C 1
ATOM 630 O O . ILE A 1 77 ? 6.728 -9.228 -21.645 1.00 93.50 77 ILE A O 1
ATOM 634 N N . SER A 1 78 ? 6.641 -9.513 -23.869 1.00 92.06 78 SER A N 1
ATOM 635 C CA . SER A 1 78 ? 5.761 -10.689 -23.845 1.00 92.06 78 SER A CA 1
ATOM 636 C C . SER A 1 78 ? 6.395 -11.868 -23.103 1.00 92.06 78 SER A C 1
ATOM 638 O O . SER A 1 78 ? 5.716 -12.634 -22.417 1.00 92.06 78 SER A O 1
ATOM 640 N N . SER A 1 79 ? 7.723 -11.979 -23.164 1.00 90.94 79 SER A N 1
ATOM 641 C CA . SER A 1 79 ? 8.502 -12.971 -22.423 1.00 90.94 79 SER A CA 1
ATOM 642 C C . SER A 1 79 ? 8.602 -12.673 -20.924 1.00 90.94 79 SER A C 1
ATOM 644 O O . SER A 1 79 ? 8.995 -13.563 -20.159 1.00 90.94 79 SER A O 1
ATOM 646 N N . GLY A 1 80 ? 8.234 -11.469 -20.479 1.00 89.88 80 GLY A N 1
ATOM 647 C CA . GLY A 1 80 ? 8.259 -11.062 -19.075 1.00 89.88 80 GLY A CA 1
ATOM 648 C C . GLY A 1 80 ? 9.669 -10.842 -18.534 1.00 89.88 80 GLY A C 1
ATOM 649 O O . GLY A 1 80 ? 9.941 -11.226 -17.397 1.00 89.88 80 GLY A O 1
ATOM 650 N N . VAL A 1 81 ? 10.567 -10.283 -19.352 1.00 91.44 81 VAL A N 1
ATOM 651 C CA . VAL A 1 81 ? 11.921 -9.867 -18.934 1.00 91.44 81 VAL A CA 1
ATOM 652 C C . VAL A 1 81 ? 12.169 -8.369 -19.114 1.00 91.44 81 VAL A C 1
ATOM 654 O O . VAL A 1 81 ? 13.071 -7.821 -18.483 1.00 91.44 81 VAL A O 1
ATOM 657 N N . LEU A 1 82 ? 11.344 -7.701 -19.926 1.00 93.25 82 LEU A N 1
ATOM 658 C CA . LEU A 1 82 ? 11.335 -6.255 -20.107 1.00 93.25 82 LEU A CA 1
ATOM 659 C C . LEU A 1 82 ? 10.003 -5.693 -19.599 1.00 93.25 82 LEU A C 1
ATOM 661 O O . LEU A 1 82 ? 8.935 -6.098 -20.050 1.00 93.25 82 LEU A O 1
ATOM 665 N N . PHE A 1 83 ? 10.062 -4.782 -18.635 1.00 91.62 83 PHE A N 1
ATOM 666 C CA . PHE A 1 83 ? 8.890 -4.235 -17.955 1.00 91.62 83 PHE A CA 1
ATOM 667 C C . PHE A 1 83 ? 8.799 -2.727 -18.152 1.00 91.62 83 PHE A C 1
ATOM 669 O O . PHE A 1 83 ? 9.790 -2.072 -18.464 1.00 91.62 83 PHE A O 1
ATOM 676 N N . ASP A 1 84 ? 7.610 -2.176 -17.924 1.00 90.81 84 ASP A N 1
ATOM 677 C CA . ASP A 1 84 ? 7.448 -0.735 -17.771 1.00 90.81 84 ASP A CA 1
ATOM 678 C C . ASP A 1 84 ? 7.914 -0.313 -16.373 1.00 90.81 84 ASP A C 1
ATOM 680 O O . ASP A 1 84 ? 7.412 -0.823 -15.363 1.00 90.81 84 ASP A O 1
ATOM 684 N N . ALA A 1 85 ? 8.823 0.656 -16.295 1.00 87.00 85 ALA A N 1
ATOM 685 C CA . ALA A 1 85 ? 9.280 1.232 -15.038 1.00 87.00 85 ALA A CA 1
ATOM 686 C C . ALA A 1 85 ? 8.123 1.791 -14.184 1.00 87.00 85 ALA A C 1
ATOM 688 O O . ALA A 1 85 ? 8.204 1.761 -12.952 1.00 87.00 85 ALA A O 1
ATOM 689 N N . PHE A 1 86 ? 7.029 2.255 -14.805 1.00 81.31 86 PHE A N 1
ATOM 690 C CA . PHE A 1 86 ? 5.824 2.700 -14.089 1.00 81.31 86 PHE A CA 1
ATOM 691 C C . PHE A 1 86 ? 5.053 1.552 -13.426 1.00 81.31 86 PHE A C 1
ATOM 693 O O . PHE A 1 86 ? 4.399 1.771 -12.407 1.00 81.31 86 PHE A O 1
ATOM 700 N N . ASN A 1 87 ? 5.167 0.327 -13.945 1.00 79.12 87 ASN A N 1
ATOM 701 C CA . ASN A 1 87 ? 4.380 -0.828 -13.512 1.00 79.12 87 ASN A CA 1
ATOM 702 C C . ASN A 1 87 ? 5.235 -1.981 -12.950 1.00 79.12 87 ASN A C 1
ATOM 704 O O . ASN A 1 87 ? 4.835 -3.148 -12.952 1.00 79.12 87 ASN A O 1
ATOM 708 N N . LEU A 1 88 ? 6.412 -1.665 -12.398 1.00 82.06 88 LEU A N 1
ATOM 709 C CA . LEU A 1 88 ? 7.258 -2.651 -11.708 1.00 82.06 88 LEU A CA 1
ATOM 710 C C . LEU A 1 88 ? 6.569 -3.319 -10.516 1.00 82.06 88 LEU A C 1
ATOM 712 O O . LEU A 1 88 ? 6.943 -4.423 -10.113 1.00 82.06 88 LEU A O 1
ATOM 716 N N . ASN A 1 89 ? 5.538 -2.675 -9.968 1.00 77.62 89 ASN A N 1
ATOM 717 C CA . ASN A 1 89 ? 4.733 -3.234 -8.893 1.00 77.62 89 ASN A CA 1
ATOM 718 C C . ASN A 1 89 ? 4.158 -4.598 -9.274 1.00 77.62 89 ASN A C 1
ATOM 720 O O . ASN A 1 89 ? 4.220 -5.503 -8.455 1.00 77.62 89 ASN A O 1
ATOM 724 N N . ASN A 1 90 ? 3.696 -4.807 -10.510 1.00 77.88 90 ASN A N 1
ATOM 725 C CA . ASN A 1 90 ? 3.162 -6.106 -10.928 1.00 77.88 90 ASN A CA 1
ATOM 726 C C . ASN A 1 90 ? 4.198 -7.237 -10.851 1.00 77.88 90 ASN A C 1
ATOM 728 O O . ASN A 1 90 ? 3.859 -8.355 -10.449 1.00 77.88 90 ASN A O 1
ATOM 732 N N . PHE A 1 91 ? 5.462 -6.942 -11.170 1.00 79.38 91 PHE A N 1
ATOM 733 C CA . PHE A 1 91 ? 6.557 -7.890 -10.991 1.00 79.38 91 PHE A CA 1
ATOM 734 C C . PHE A 1 91 ? 6.794 -8.165 -9.503 1.00 79.38 91 PHE A C 1
ATOM 736 O O . PHE A 1 91 ? 6.684 -9.312 -9.068 1.00 79.38 91 PHE A O 1
ATOM 743 N N . PHE A 1 92 ? 7.054 -7.128 -8.699 1.00 79.88 92 PHE A N 1
ATOM 744 C CA . PHE A 1 92 ? 7.382 -7.287 -7.278 1.00 79.88 92 PHE A CA 1
ATOM 745 C C . PHE A 1 92 ? 6.240 -7.938 -6.483 1.00 79.88 92 PHE A C 1
ATOM 747 O O . PHE A 1 92 ? 6.466 -8.853 -5.692 1.00 79.88 92 PHE A O 1
ATOM 754 N N . TRP A 1 93 ? 4.993 -7.538 -6.741 1.00 80.25 93 TRP A N 1
ATOM 755 C CA . TRP A 1 93 ? 3.823 -8.048 -6.031 1.00 80.25 93 TRP A CA 1
ATOM 756 C C . TRP A 1 93 ? 3.579 -9.531 -6.287 1.00 80.25 93 TRP A C 1
ATOM 758 O O . TRP A 1 93 ? 2.959 -10.182 -5.457 1.00 80.25 93 TRP A O 1
ATOM 768 N N . SER A 1 94 ? 4.103 -10.104 -7.379 1.00 78.00 94 SER A N 1
ATOM 769 C CA . SER A 1 94 ? 4.059 -11.552 -7.619 1.00 78.00 94 SER A CA 1
ATOM 770 C C . SER A 1 94 ? 4.808 -12.375 -6.560 1.00 78.00 94 SER A C 1
ATOM 772 O O . SER A 1 94 ? 4.447 -13.531 -6.332 1.00 78.00 94 SER A O 1
ATOM 774 N N . PHE A 1 95 ? 5.777 -11.764 -5.872 1.00 78.56 95 PHE A N 1
ATOM 775 C CA . PHE A 1 95 ? 6.627 -12.396 -4.861 1.00 78.56 95 PHE A CA 1
ATOM 776 C C . PHE A 1 95 ? 6.119 -12.248 -3.432 1.00 78.56 95 PHE A C 1
ATOM 778 O O . PHE A 1 95 ? 6.520 -13.015 -2.563 1.00 78.56 95 PHE A O 1
ATOM 785 N N . VAL A 1 96 ? 5.245 -11.274 -3.185 1.00 80.12 96 VAL A N 1
ATOM 786 C CA . VAL A 1 96 ? 4.774 -10.917 -1.837 1.00 80.12 96 VAL A CA 1
ATOM 787 C C . VAL A 1 96 ? 3.262 -11.101 -1.674 1.00 80.12 96 VAL A C 1
ATOM 789 O O . VAL A 1 96 ? 2.657 -10.548 -0.758 1.00 80.12 96 VAL A O 1
ATOM 792 N N . LYS A 1 97 ? 2.631 -11.884 -2.565 1.00 76.38 97 LYS A N 1
ATOM 793 C CA . LYS A 1 97 ? 1.210 -12.245 -2.449 1.00 76.38 97 LYS A CA 1
ATOM 794 C C . LYS A 1 97 ? 0.961 -13.045 -1.170 1.00 76.38 97 LYS A C 1
ATOM 796 O O . LYS A 1 97 ? 1.777 -13.882 -0.794 1.00 76.38 97 LYS A O 1
ATOM 801 N N . ASN A 1 98 ? -0.201 -12.820 -0.562 1.00 73.75 98 ASN A N 1
ATOM 802 C CA . ASN A 1 98 ? -0.738 -13.656 0.505 1.00 73.75 98 ASN A CA 1
ATOM 803 C C . ASN A 1 98 ? -1.869 -14.548 -0.053 1.00 73.75 98 ASN A C 1
ATOM 805 O O . ASN A 1 98 ? -2.713 -14.015 -0.780 1.00 73.75 98 ASN A O 1
ATOM 809 N N . PRO A 1 99 ? -1.922 -15.856 0.267 1.00 70.44 99 PRO A N 1
ATOM 810 C CA . PRO A 1 99 ? -0.908 -16.629 0.992 1.00 70.44 99 PRO A CA 1
ATOM 811 C C . PRO A 1 99 ? 0.421 -16.707 0.224 1.00 70.44 99 PRO A C 1
ATOM 813 O O . PRO A 1 99 ? 0.440 -16.738 -1.010 1.00 70.44 99 PRO A O 1
ATOM 816 N N . THR A 1 100 ? 1.535 -16.705 0.963 1.00 71.19 100 THR A N 1
ATOM 817 C CA . THR A 1 100 ? 2.877 -16.814 0.371 1.00 71.19 100 THR A CA 1
ATOM 818 C C . THR A 1 100 ? 3.017 -18.129 -0.392 1.00 71.19 100 THR A C 1
ATOM 820 O O . THR A 1 100 ? 2.540 -19.169 0.048 1.00 71.19 100 THR A O 1
ATOM 823 N N . ARG A 1 101 ? 3.697 -18.103 -1.542 1.00 64.75 101 ARG A N 1
ATOM 824 C CA . ARG A 1 101 ? 4.095 -19.331 -2.259 1.00 64.75 101 ARG A CA 1
ATOM 825 C C . ARG A 1 101 ? 5.324 -19.988 -1.642 1.00 64.75 101 ARG A C 1
ATOM 827 O O . ARG A 1 101 ? 5.609 -21.150 -1.905 1.00 64.75 101 ARG A O 1
ATOM 834 N N . PHE A 1 102 ? 6.073 -19.215 -0.868 1.00 62.38 102 PHE A N 1
ATOM 835 C CA . PHE A 1 102 ? 7.297 -19.643 -0.233 1.00 62.38 102 PHE A CA 1
ATOM 836 C C . PHE A 1 102 ? 7.004 -19.944 1.234 1.00 62.38 102 PHE A C 1
ATOM 838 O O . PHE A 1 102 ? 6.811 -19.028 2.036 1.00 62.38 102 PHE A O 1
ATOM 845 N N . PHE A 1 103 ? 6.953 -21.232 1.564 1.00 61.53 103 PHE A N 1
ATOM 846 C CA . PHE A 1 103 ? 6.791 -21.714 2.929 1.00 61.53 103 PHE A CA 1
ATOM 847 C C . PHE A 1 103 ? 8.152 -22.148 3.464 1.00 61.53 103 PHE A C 1
ATOM 849 O O . PHE A 1 103 ? 8.812 -23.011 2.886 1.00 61.53 103 PHE A O 1
ATOM 856 N N . LYS A 1 104 ? 8.577 -21.548 4.577 1.00 63.97 104 LYS A N 1
ATOM 857 C CA . LYS A 1 104 ? 9.617 -22.133 5.422 1.00 63.97 104 LYS A CA 1
ATOM 858 C C . LYS A 1 104 ? 8.919 -22.802 6.594 1.00 63.97 104 LYS A C 1
ATOM 860 O O . LYS A 1 104 ? 8.264 -22.112 7.370 1.00 63.97 104 LYS A O 1
ATOM 865 N N . ASN A 1 105 ? 9.091 -24.113 6.725 1.00 74.12 105 ASN A N 1
ATOM 866 C CA . ASN A 1 105 ? 8.718 -24.829 7.939 1.00 74.12 105 ASN A CA 1
ATOM 867 C C . ASN A 1 105 ? 9.767 -24.509 9.003 1.00 74.12 105 ASN A C 1
ATOM 869 O O . ASN A 1 105 ? 10.764 -25.214 9.121 1.00 74.12 105 ASN A O 1
ATOM 873 N N . LEU A 1 106 ? 9.580 -23.386 9.694 1.00 81.38 106 LEU A N 1
ATOM 874 C CA . LEU A 1 106 ? 10.393 -23.036 10.848 1.00 81.38 106 LEU A CA 1
ATOM 875 C C . LEU A 1 106 ? 9.838 -23.758 12.070 1.00 81.38 106 LEU A C 1
ATOM 877 O O . LEU A 1 106 ? 8.636 -23.732 12.323 1.00 81.38 106 LEU A O 1
ATOM 881 N N . THR A 1 107 ? 10.724 -24.375 12.833 1.00 87.62 107 THR A N 1
ATOM 882 C CA . THR A 1 107 ? 10.405 -24.883 14.165 1.00 87.62 107 THR A CA 1
ATOM 883 C C . THR A 1 107 ? 10.191 -23.723 15.140 1.00 87.62 107 THR A C 1
ATOM 885 O O . THR A 1 107 ? 10.756 -22.638 14.972 1.00 87.62 107 THR A O 1
ATOM 888 N N . ASP A 1 108 ? 9.440 -23.956 16.217 1.00 87.62 108 ASP A N 1
ATOM 889 C CA . ASP A 1 108 ? 9.253 -22.958 17.280 1.00 87.62 108 ASP A CA 1
ATOM 890 C C . ASP A 1 108 ? 10.590 -22.471 17.859 1.00 87.62 108 ASP A C 1
ATOM 892 O O . ASP A 1 108 ? 10.750 -21.292 18.176 1.00 87.62 108 ASP A O 1
ATOM 896 N N . GLN A 1 109 ? 11.585 -23.360 17.947 1.00 92.19 109 GLN A N 1
ATOM 897 C CA . GLN A 1 109 ? 12.929 -23.012 18.409 1.00 92.19 109 GLN A CA 1
ATOM 898 C C . GLN A 1 109 ? 13.628 -22.028 17.463 1.00 92.19 109 GLN A C 1
ATOM 900 O O . GLN A 1 109 ? 14.206 -21.045 17.927 1.00 92.19 109 GLN A O 1
ATOM 905 N N . GLU A 1 110 ? 13.544 -22.244 16.148 1.00 90.25 110 GLU A N 1
ATOM 906 C CA . GLU A 1 110 ? 14.090 -21.314 15.154 1.00 90.25 110 GLU A CA 1
ATOM 907 C C . GLU A 1 110 ? 13.372 -19.962 15.194 1.00 90.25 110 GLU A C 1
ATOM 909 O O . GLU A 1 110 ? 14.026 -18.919 15.141 1.00 90.25 110 GLU A O 1
ATOM 914 N N . ILE A 1 111 ? 12.043 -19.954 15.348 1.00 86.56 111 ILE A N 1
ATOM 915 C CA . ILE A 1 111 ? 11.255 -18.721 15.503 1.00 86.56 111 ILE A CA 1
ATOM 916 C C . ILE A 1 111 ? 11.731 -17.942 16.734 1.00 86.56 111 ILE A C 1
ATOM 918 O O . ILE A 1 111 ? 12.015 -16.744 16.638 1.00 86.56 111 ILE A O 1
ATOM 922 N N . VAL A 1 112 ? 11.869 -18.613 17.880 1.00 91.50 112 VAL A N 1
ATOM 923 C CA . VAL A 1 112 ? 12.368 -18.002 19.120 1.00 91.50 112 VAL A CA 1
ATOM 924 C C . VAL A 1 112 ? 13.778 -17.447 18.931 1.00 91.50 112 VAL A C 1
ATOM 926 O O . VAL A 1 112 ? 14.056 -16.334 19.384 1.00 91.50 112 VAL A O 1
ATOM 929 N N . GLU A 1 113 ? 14.662 -18.168 18.242 1.00 93.12 113 GLU A N 1
ATOM 930 C CA . GLU A 1 113 ? 16.023 -17.705 17.970 1.00 93.12 113 GLU A CA 1
ATOM 931 C C . GLU A 1 113 ? 16.037 -16.460 17.072 1.00 93.12 113 GLU A C 1
ATOM 933 O O . GLU A 1 113 ? 16.740 -15.490 17.371 1.00 93.12 113 GLU A O 1
ATOM 938 N N . PHE A 1 114 ? 15.203 -16.410 16.028 1.00 89.62 114 PHE A N 1
ATOM 939 C CA . PHE A 1 114 ? 15.056 -15.212 15.196 1.00 89.62 114 PHE A CA 1
ATOM 940 C C . PHE A 1 114 ? 14.553 -14.007 15.998 1.00 89.62 114 PHE A C 1
ATOM 942 O O . PHE A 1 114 ? 15.119 -12.914 15.883 1.00 89.62 114 PHE A O 1
ATOM 949 N N . VAL A 1 115 ? 13.535 -14.198 16.845 1.00 87.75 115 VAL A N 1
ATOM 950 C CA . VAL A 1 115 ? 12.994 -13.141 17.715 1.00 87.75 115 VAL A CA 1
ATOM 951 C C . VAL A 1 115 ? 14.057 -12.653 18.702 1.00 87.75 115 VAL A C 1
ATOM 953 O O . VAL A 1 115 ? 14.268 -11.445 18.849 1.00 87.75 115 VAL A O 1
ATOM 956 N N . ARG A 1 116 ? 14.787 -13.575 19.339 1.00 88.56 116 ARG A N 1
ATOM 957 C CA . ARG A 1 116 ? 15.879 -13.264 20.270 1.00 88.56 116 ARG A CA 1
ATOM 958 C C . ARG A 1 116 ? 16.966 -12.443 19.587 1.00 88.56 116 ARG A C 1
ATOM 960 O O . ARG A 1 116 ? 17.330 -11.378 20.088 1.00 88.56 116 ARG A O 1
ATOM 967 N N . LYS A 1 117 ? 17.450 -12.894 18.428 1.00 89.00 117 LYS A N 1
ATOM 968 C CA . LYS A 1 117 ? 18.483 -12.202 17.649 1.00 89.00 117 LYS A CA 1
ATOM 969 C C . LYS A 1 117 ? 18.051 -10.783 17.273 1.00 89.00 117 LYS A C 1
ATOM 971 O O . LYS A 1 117 ? 18.834 -9.849 17.441 1.00 89.00 117 LYS A O 1
ATOM 976 N N . ALA A 1 118 ? 16.807 -10.595 16.832 1.00 86.56 118 ALA A N 1
ATOM 977 C CA . ALA A 1 118 ? 16.266 -9.274 16.507 1.00 86.56 118 ALA A CA 1
ATOM 978 C C . ALA A 1 118 ? 16.226 -8.339 17.730 1.00 86.56 118 ALA A C 1
ATOM 980 O O . ALA A 1 118 ? 16.631 -7.178 17.646 1.00 86.56 118 ALA A O 1
ATOM 981 N N . HIS A 1 119 ? 15.798 -8.841 18.892 1.00 83.88 119 HIS A N 1
ATOM 982 C CA . HIS A 1 119 ? 15.795 -8.052 20.124 1.00 83.88 119 HIS A CA 1
ATOM 983 C C . HIS A 1 119 ? 17.199 -7.687 20.608 1.00 83.88 119 HIS A C 1
ATOM 985 O O . HIS A 1 119 ? 17.396 -6.568 21.082 1.00 83.88 119 HIS A O 1
ATOM 991 N N . LEU A 1 120 ? 18.179 -8.580 20.459 1.00 83.06 120 LEU A N 1
ATOM 992 C CA . LEU A 1 120 ? 19.574 -8.286 20.791 1.00 83.06 120 LEU A CA 1
ATOM 993 C C . LEU A 1 120 ? 20.167 -7.207 19.870 1.00 83.06 120 LEU A C 1
ATOM 995 O O . LEU A 1 120 ? 20.834 -6.300 20.361 1.00 83.06 120 LEU A O 1
ATOM 999 N N . LEU A 1 121 ? 19.867 -7.238 18.565 1.00 76.94 121 LEU A N 1
ATOM 1000 C CA . LEU A 1 121 ? 20.323 -6.216 17.608 1.00 76.94 121 LEU A CA 1
ATOM 1001 C C . LEU A 1 121 ? 19.807 -4.809 17.942 1.00 76.94 121 LEU A C 1
ATOM 1003 O O . LEU A 1 121 ? 20.540 -3.835 17.783 1.00 76.94 121 LEU A O 1
ATOM 1007 N N . ASN A 1 122 ? 18.573 -4.695 18.433 1.00 69.44 122 ASN A N 1
ATOM 1008 C CA . ASN A 1 122 ? 17.989 -3.411 18.835 1.00 69.44 122 ASN A CA 1
ATOM 1009 C C . ASN A 1 122 ? 18.486 -2.923 20.205 1.00 69.44 122 ASN A C 1
ATOM 1011 O O . ASN A 1 122 ? 18.376 -1.741 20.517 1.00 69.44 122 ASN A O 1
ATOM 1015 N N . ARG A 1 123 ? 19.058 -3.818 21.016 1.00 71.31 123 ARG A N 1
ATOM 1016 C CA . ARG A 1 123 ? 19.637 -3.527 22.336 1.00 71.31 123 ARG A CA 1
ATOM 1017 C C . ARG A 1 123 ? 21.161 -3.383 22.280 1.00 71.31 123 ARG A C 1
ATOM 1019 O O . ARG A 1 123 ? 21.838 -3.737 23.246 1.00 71.31 123 ARG A O 1
ATOM 1026 N N . LYS A 1 124 ? 21.714 -2.893 21.158 1.00 64.88 124 LYS A N 1
ATOM 1027 C CA . LYS A 1 124 ? 23.150 -2.581 21.052 1.00 64.88 124 LYS A CA 1
ATOM 1028 C C . LYS A 1 124 ? 23.618 -1.795 22.281 1.00 64.88 124 LYS A C 1
ATOM 1030 O O . LYS A 1 124 ? 22.864 -1.008 22.851 1.00 64.88 124 LYS A O 1
ATOM 1035 N N . GLN A 1 125 ? 24.860 -2.073 22.676 1.00 63.78 125 GLN A N 1
ATOM 1036 C CA . GLN A 1 125 ? 25.497 -1.595 23.900 1.00 63.78 125 GLN A CA 1
ATOM 1037 C C . GLN A 1 125 ? 25.173 -0.121 24.164 1.00 63.78 125 GLN A C 1
ATOM 1039 O O . GLN A 1 125 ? 25.308 0.711 23.267 1.00 63.78 125 GLN A O 1
ATOM 1044 N N . ALA A 1 126 ? 24.722 0.182 25.386 1.00 67.19 126 ALA A N 1
ATOM 1045 C CA . ALA A 1 126 ? 24.361 1.536 25.781 1.00 67.19 126 ALA A CA 1
ATOM 1046 C C . ALA A 1 126 ? 25.509 2.497 25.442 1.00 67.19 126 ALA A C 1
ATOM 1048 O O . ALA A 1 126 ? 26.602 2.393 26.002 1.00 67.19 126 ALA A O 1
ATOM 1049 N N . PHE A 1 127 ? 25.266 3.409 24.502 1.00 73.38 127 PHE A N 1
ATOM 1050 C CA . PHE A 1 127 ? 26.240 4.431 24.152 1.00 73.38 127 PHE A CA 1
ATOM 1051 C C . PHE A 1 127 ? 26.488 5.320 25.375 1.00 73.38 127 PHE A C 1
ATOM 1053 O O . PHE A 1 127 ? 25.550 5.688 26.090 1.00 73.38 127 PHE A O 1
ATOM 1060 N N . LYS A 1 128 ? 27.751 5.679 25.627 1.00 78.75 128 LYS A N 1
ATOM 1061 C CA . LYS A 1 128 ? 28.073 6.730 26.597 1.00 78.75 128 LYS A CA 1
ATOM 1062 C C . LYS A 1 128 ? 27.596 8.057 26.002 1.00 78.75 128 LYS A C 1
ATOM 1064 O O . LYS A 1 128 ? 28.229 8.585 25.096 1.00 78.75 128 LYS A O 1
ATOM 1069 N N . GLY A 1 129 ? 26.458 8.555 26.469 1.00 82.81 129 GLY A N 1
ATOM 1070 C CA . GLY A 1 129 ? 25.849 9.792 25.990 1.00 82.81 129 GLY A CA 1
ATOM 1071 C C . GLY A 1 129 ? 24.819 10.339 26.974 1.00 82.81 129 GLY A C 1
ATOM 1072 O O . GLY A 1 129 ? 24.478 9.685 27.965 1.00 82.81 129 GLY A O 1
ATOM 1073 N N . THR A 1 130 ? 24.335 11.550 26.701 1.00 89.25 130 THR A N 1
ATOM 1074 C CA . THR A 1 130 ? 23.319 12.219 27.519 1.00 89.25 130 THR A CA 1
ATOM 1075 C C . THR A 1 130 ? 22.002 11.453 27.467 1.00 89.25 130 THR A C 1
ATOM 1077 O O . THR A 1 130 ? 21.504 11.114 26.394 1.00 89.25 130 THR A O 1
ATOM 1080 N N . LYS A 1 131 ? 21.428 11.190 28.642 1.00 88.12 131 LYS A N 1
ATOM 1081 C CA . LYS A 1 131 ? 20.118 10.553 28.781 1.00 88.12 131 LYS A CA 1
ATOM 1082 C C . LYS A 1 131 ? 19.055 11.628 28.972 1.00 88.12 131 LYS A C 1
ATOM 1084 O O . LYS A 1 131 ? 19.222 12.507 29.811 1.00 88.12 131 LYS A O 1
ATOM 1089 N N . TYR A 1 132 ? 17.956 11.513 28.237 1.00 90.50 132 TYR A N 1
ATOM 1090 C CA . TYR A 1 132 ? 16.782 12.369 28.381 1.00 90.50 132 TYR A CA 1
ATOM 1091 C C . TYR A 1 132 ? 15.621 11.539 28.921 1.00 90.50 132 TYR A C 1
ATOM 1093 O O . TYR A 1 132 ? 15.406 10.414 28.470 1.00 90.50 132 TYR A O 1
ATOM 1101 N N . GLN A 1 133 ? 14.885 12.090 29.886 1.00 92.12 133 GLN A N 1
ATOM 1102 C CA . GLN A 1 133 ? 13.638 11.491 30.353 1.00 92.12 133 GLN A CA 1
ATOM 1103 C C . GLN A 1 133 ? 12.499 11.926 29.439 1.00 92.12 133 GLN A C 1
ATOM 1105 O O . GLN A 1 133 ? 12.400 13.099 29.080 1.00 92.12 133 GLN A O 1
ATOM 1110 N N . ILE A 1 134 ? 11.651 10.976 29.056 1.00 92.25 134 ILE A N 1
ATOM 1111 C CA . ILE A 1 134 ? 10.490 11.262 28.217 1.00 92.25 134 ILE A CA 1
ATOM 1112 C C . ILE A 1 134 ? 9.330 11.693 29.124 1.00 92.25 134 ILE A C 1
ATOM 1114 O O . ILE A 1 134 ? 9.023 10.966 30.071 1.00 92.25 134 ILE A O 1
ATOM 1118 N N . PRO A 1 135 ? 8.687 12.848 28.867 1.00 93.38 135 PRO A N 1
ATOM 1119 C CA . PRO A 1 135 ? 7.558 13.303 29.670 1.00 93.38 135 PRO A CA 1
ATOM 1120 C C . PRO A 1 135 ? 6.382 12.326 29.626 1.00 93.38 135 PRO A C 1
ATOM 1122 O O . PRO A 1 135 ? 6.059 11.779 28.567 1.00 93.38 135 PRO A O 1
ATOM 1125 N N . ASP A 1 136 ? 5.696 12.169 30.760 1.00 95.25 136 ASP A N 1
ATOM 1126 C CA . ASP A 1 136 ? 4.434 11.434 30.803 1.00 95.25 136 ASP A CA 1
ATOM 1127 C C . ASP A 1 136 ? 3.337 12.240 30.092 1.00 95.25 136 ASP A C 1
ATOM 1129 O O . ASP A 1 136 ? 2.949 13.322 30.531 1.00 95.25 136 ASP A O 1
ATOM 1133 N N . THR A 1 137 ? 2.853 11.727 28.962 1.00 96.75 137 THR A N 1
ATOM 1134 C CA . THR A 1 137 ? 1.825 12.374 28.134 1.00 96.75 137 THR A CA 1
ATOM 1135 C C . THR A 1 137 ? 0.713 11.389 27.804 1.00 96.75 137 THR A C 1
ATOM 1137 O O . THR A 1 137 ? 0.930 10.178 27.779 1.00 96.75 137 THR A O 1
ATOM 1140 N N . ALA A 1 138 ? -0.479 11.894 27.477 1.00 95.19 138 ALA A N 1
ATOM 1141 C CA . ALA A 1 138 ? -1.577 11.046 27.003 1.00 95.19 138 ALA A CA 1
ATOM 1142 C C . ALA A 1 138 ? -1.169 10.211 25.773 1.00 95.19 138 ALA A C 1
ATOM 1144 O O . ALA A 1 138 ? -1.493 9.030 25.684 1.00 95.19 138 ALA A O 1
ATOM 1145 N N . PHE A 1 139 ? -0.380 10.795 24.866 1.00 94.94 139 PHE A N 1
ATOM 1146 C CA . PHE A 1 139 ? 0.146 10.081 23.705 1.00 94.94 139 PHE A CA 1
ATOM 1147 C C . PHE A 1 139 ? 1.114 8.955 24.093 1.00 94.94 139 PHE A C 1
ATOM 1149 O O . PHE A 1 139 ? 1.002 7.849 23.567 1.00 94.94 139 PHE A O 1
ATOM 1156 N N . LEU A 1 140 ? 2.016 9.191 25.056 1.00 95.31 140 LEU A N 1
ATOM 1157 C CA . LEU A 1 140 ? 2.904 8.148 25.581 1.00 95.31 140 LEU A CA 1
ATOM 1158 C C . LEU A 1 140 ? 2.109 6.990 26.205 1.00 95.31 140 LEU A C 1
ATOM 1160 O O . LEU A 1 140 ? 2.447 5.829 25.978 1.00 95.31 140 LEU A O 1
ATOM 1164 N N . LYS A 1 141 ? 1.028 7.290 26.936 1.00 94.38 141 LYS A N 1
ATOM 1165 C CA . LYS A 1 141 ? 0.130 6.270 27.506 1.00 94.38 141 LYS A CA 1
ATOM 1166 C C . LYS A 1 141 ? -0.509 5.418 26.411 1.00 94.38 141 LYS A C 1
ATOM 1168 O O . LYS A 1 141 ? -0.384 4.198 26.459 1.00 94.38 141 LYS A O 1
ATOM 1173 N N . MET A 1 142 ? -1.063 6.042 25.367 1.00 94.44 142 MET A N 1
ATOM 1174 C CA . MET A 1 142 ? -1.626 5.311 24.223 1.00 94.44 142 MET A CA 1
ATOM 1175 C C . MET A 1 142 ? -0.591 4.421 23.524 1.00 94.44 142 MET A C 1
ATOM 1177 O O . MET A 1 142 ? -0.887 3.276 23.189 1.00 94.44 142 MET A O 1
ATOM 1181 N N . LEU A 1 143 ? 0.637 4.912 23.325 1.00 94.94 143 LEU A N 1
ATOM 1182 C CA . LEU A 1 143 ? 1.716 4.120 22.727 1.00 94.94 143 LEU A CA 1
ATOM 1183 C C . LEU A 1 143 ? 2.082 2.893 23.576 1.00 94.94 143 LEU A C 1
ATOM 1185 O O . LEU A 1 143 ? 2.326 1.824 23.014 1.00 94.94 143 LEU A O 1
ATOM 1189 N N . ASN A 1 144 ? 2.100 3.040 24.904 1.00 94.50 144 ASN A N 1
ATOM 1190 C CA . ASN A 1 144 ? 2.403 1.958 25.844 1.00 94.50 144 ASN A CA 1
ATOM 1191 C C . ASN A 1 144 ? 1.270 0.923 25.948 1.00 94.50 144 ASN A C 1
ATOM 1193 O O . ASN A 1 144 ? 1.529 -0.270 26.118 1.00 94.50 144 ASN A O 1
ATOM 1197 N N . GLU A 1 145 ? 0.019 1.365 25.842 1.00 94.31 145 GLU A N 1
ATOM 1198 C CA . GLU A 1 145 ? -1.162 0.498 25.883 1.00 94.31 145 GLU A CA 1
ATOM 1199 C C . GLU A 1 145 ? -1.408 -0.230 24.556 1.00 94.31 145 GLU A C 1
ATOM 1201 O O . GLU A 1 145 ? -1.971 -1.327 24.545 1.00 94.31 145 GLU A O 1
ATOM 1206 N N . ARG A 1 146 ? -0.949 0.332 23.432 1.00 93.56 146 ARG A N 1
ATOM 1207 C CA . ARG A 1 146 ? -1.116 -0.257 22.101 1.00 93.56 146 ARG A CA 1
ATOM 1208 C C . ARG A 1 146 ? -0.445 -1.626 22.009 1.00 93.56 146 ARG A C 1
ATOM 1210 O O . ARG A 1 146 ? 0.775 -1.767 22.107 1.00 93.56 146 ARG A O 1
ATOM 1217 N N . ARG A 1 147 ? -1.254 -2.645 21.716 1.00 89.75 147 ARG A N 1
ATOM 1218 C CA . ARG A 1 147 ? -0.831 -4.037 21.519 1.00 89.75 147 ARG A CA 1
ATOM 1219 C C . ARG A 1 147 ? -1.494 -4.635 20.284 1.00 89.75 147 ARG A C 1
ATOM 1221 O O . ARG A 1 147 ? -2.540 -4.177 19.839 1.00 89.75 147 ARG A O 1
ATOM 1228 N N . SER A 1 148 ? -0.859 -5.661 19.724 1.00 88.31 148 SER A N 1
ATOM 1229 C CA . SER A 1 148 ? -1.450 -6.468 18.657 1.00 88.31 148 SER A CA 1
ATOM 1230 C C . SER A 1 148 ? -2.206 -7.635 19.286 1.00 88.31 148 SER A C 1
ATOM 1232 O O . SER A 1 148 ? -1.599 -8.646 19.638 1.00 88.31 148 SER A O 1
ATOM 1234 N N . THR A 1 149 ? -3.515 -7.466 19.445 1.00 84.88 149 THR A N 1
ATOM 1235 C CA . THR A 1 149 ? -4.432 -8.489 19.959 1.00 84.88 149 THR A CA 1
ATOM 1236 C C . THR A 1 149 ? -4.853 -9.431 18.830 1.00 84.88 149 THR A C 1
ATOM 1238 O O . THR A 1 149 ? -5.114 -8.978 17.717 1.00 84.88 149 THR A O 1
ATOM 1241 N N . ARG A 1 150 ? -4.890 -10.739 19.107 1.00 83.19 150 ARG A N 1
ATOM 1242 C CA . ARG A 1 150 ? -5.331 -11.788 18.161 1.00 83.19 150 ARG A CA 1
ATOM 1243 C C . ARG A 1 150 ? -6.443 -12.680 18.719 1.00 83.19 150 ARG A C 1
ATOM 1245 O O . ARG A 1 150 ? -6.867 -13.610 18.053 1.00 83.19 150 ARG A O 1
ATOM 1252 N N . VAL A 1 151 ? -6.885 -12.401 19.943 1.00 83.06 151 VAL A N 1
ATOM 1253 C CA . VAL A 1 151 ? -8.014 -13.061 20.597 1.00 83.06 151 VAL A CA 1
ATOM 1254 C C . VAL A 1 151 ? -9.038 -11.975 20.876 1.00 83.06 151 VAL A C 1
ATOM 1256 O O . VAL A 1 151 ? -8.721 -10.980 21.528 1.00 83.06 151 VAL A O 1
ATOM 1259 N N . PHE A 1 152 ? -10.235 -12.117 20.323 1.00 86.81 152 PHE A N 1
ATOM 1260 C CA . PHE A 1 152 ? -11.270 -11.095 20.406 1.00 86.81 152 PHE A CA 1
ATOM 1261 C C . PHE A 1 152 ? -12.438 -11.578 21.261 1.00 86.81 152 PHE A C 1
ATOM 1263 O O . PHE A 1 152 ? -12.666 -12.775 21.424 1.00 86.81 152 PHE A O 1
ATOM 1270 N N . SER A 1 153 ? -13.181 -10.630 21.826 1.00 87.00 153 SER A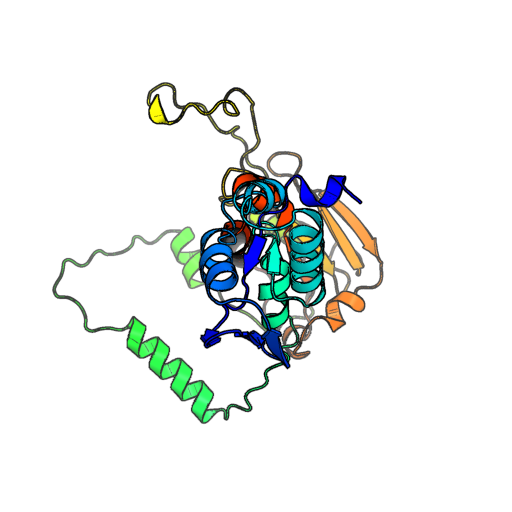 N 1
ATOM 1271 C CA . SER A 1 153 ? -14.398 -10.950 22.568 1.00 87.00 153 SER A CA 1
ATOM 1272 C C . SER A 1 153 ? -15.606 -11.088 21.628 1.00 87.00 153 SER A C 1
ATOM 1274 O O . SER A 1 153 ? -15.614 -10.593 20.499 1.00 87.00 153 SER A O 1
ATOM 1276 N N . LYS A 1 154 ? -16.676 -11.722 22.120 1.00 88.38 154 LYS A N 1
ATOM 1277 C CA . LYS A 1 154 ? -17.989 -11.744 21.447 1.00 88.38 154 LYS A CA 1
ATOM 1278 C C . LYS A 1 154 ? -18.786 -10.449 21.624 1.00 88.38 154 LYS A C 1
ATOM 1280 O O . LYS A 1 154 ? -19.873 -10.333 21.062 1.00 88.38 154 LYS A O 1
ATOM 1285 N N . GLU A 1 155 ? -18.282 -9.505 22.417 1.00 91.69 155 GLU A N 1
ATOM 1286 C CA . GLU A 1 155 ? -18.967 -8.245 22.674 1.00 91.69 155 GLU A CA 1
ATOM 1287 C C . GLU A 1 155 ? -19.075 -7.433 21.382 1.00 91.69 155 GLU A C 1
ATOM 1289 O O . GLU A 1 155 ? -18.103 -7.266 20.641 1.00 91.69 155 GLU A O 1
ATOM 1294 N N . GLN A 1 156 ? -20.275 -6.923 21.105 1.00 91.94 156 GLN A N 1
ATOM 1295 C CA . GLN A 1 156 ? -20.484 -6.081 19.938 1.00 91.94 156 GLN A CA 1
ATOM 1296 C C . GLN A 1 156 ? -19.799 -4.730 20.120 1.00 91.94 156 GLN A C 1
ATOM 1298 O O . GLN A 1 156 ? -19.899 -4.087 21.163 1.00 91.94 156 GLN A O 1
ATOM 1303 N N . ILE A 1 157 ? -19.155 -4.251 19.061 1.00 94.62 157 ILE A N 1
ATOM 1304 C CA . ILE A 1 157 ? -18.590 -2.902 19.028 1.00 94.62 157 ILE A CA 1
ATOM 1305 C C . ILE A 1 157 ? -19.660 -1.927 18.527 1.00 94.62 157 ILE A C 1
ATOM 1307 O O . ILE A 1 157 ? -20.421 -2.228 17.609 1.00 94.62 157 ILE A O 1
ATOM 1311 N N . LYS A 1 158 ? -19.718 -0.732 19.115 1.00 96.25 158 LYS A N 1
ATOM 1312 C CA . LYS A 1 158 ? -20.540 0.371 18.600 1.00 96.25 158 LYS A CA 1
ATOM 1313 C C . LYS A 1 158 ? -20.008 0.887 17.264 1.00 96.25 158 LYS A C 1
ATOM 1315 O O . LYS A 1 158 ? -18.805 1.133 17.150 1.00 96.25 158 LYS A O 1
ATOM 1320 N N . ALA A 1 159 ? -20.881 1.081 16.275 1.00 96.25 159 ALA A N 1
ATOM 1321 C CA . ALA A 1 159 ? -20.494 1.558 14.948 1.00 96.25 159 ALA A CA 1
ATOM 1322 C C . ALA A 1 159 ? -19.689 2.866 15.015 1.00 96.25 159 ALA A C 1
ATOM 1324 O O . ALA A 1 159 ? -18.708 3.017 14.293 1.00 96.25 159 ALA A O 1
ATOM 1325 N N . GLU A 1 160 ? -20.019 3.768 15.940 1.00 95.94 160 GLU A N 1
ATOM 1326 C CA . GLU A 1 160 ? -19.331 5.045 16.151 1.00 95.94 160 GLU A CA 1
ATOM 1327 C C . GLU A 1 160 ? -17.850 4.861 16.503 1.00 95.94 160 GLU A C 1
ATOM 1329 O O . GLU A 1 160 ? -17.005 5.599 15.997 1.00 95.94 160 GLU A O 1
ATOM 1334 N N . LYS A 1 161 ? -17.507 3.838 17.301 1.00 96.94 161 LYS A N 1
ATOM 1335 C CA . LYS A 1 161 ? -16.107 3.511 17.620 1.00 96.94 161 LYS A CA 1
ATOM 1336 C C . LYS A 1 161 ? -15.353 3.056 16.371 1.00 96.94 161 LYS A C 1
ATOM 1338 O O . LYS A 1 161 ? -14.217 3.467 16.147 1.00 96.94 161 LYS A O 1
ATOM 1343 N N . ILE A 1 162 ? -15.998 2.244 15.532 1.00 97.06 162 ILE A N 1
ATOM 1344 C CA . ILE A 1 162 ? -15.426 1.779 14.261 1.00 97.06 162 ILE A CA 1
ATOM 1345 C C . ILE A 1 162 ? -15.244 2.959 13.297 1.00 97.06 162 ILE A C 1
ATOM 1347 O O . ILE A 1 162 ? -14.201 3.067 12.653 1.00 97.06 162 ILE A O 1
ATOM 1351 N N . MET A 1 163 ? -16.213 3.879 13.228 1.00 97.44 163 MET A N 1
ATOM 1352 C CA . MET A 1 163 ? -16.101 5.094 12.414 1.00 97.44 163 MET A CA 1
ATOM 1353 C C . MET A 1 163 ? -14.962 5.993 12.896 1.00 97.44 163 MET A C 1
ATOM 1355 O O . MET A 1 163 ? -14.223 6.517 12.067 1.00 97.44 163 MET A O 1
ATOM 1359 N N . ALA A 1 164 ? -14.768 6.132 14.210 1.00 96.94 164 ALA A N 1
ATOM 1360 C CA . ALA A 1 164 ? -13.639 6.870 14.770 1.00 96.94 164 ALA A CA 1
ATOM 1361 C C . ALA A 1 164 ? -12.293 6.235 14.383 1.00 96.94 164 ALA A C 1
ATOM 1363 O O . ALA A 1 164 ? -11.370 6.947 13.994 1.00 96.94 164 ALA A O 1
ATOM 1364 N N . MET A 1 165 ? -12.190 4.901 14.402 1.00 97.75 165 MET A N 1
ATOM 1365 C CA . MET A 1 165 ? -10.992 4.185 13.944 1.00 97.75 165 MET A CA 1
ATOM 1366 C C . MET A 1 165 ? -10.720 4.391 12.449 1.00 97.75 165 MET A C 1
ATOM 1368 O O . MET A 1 165 ? -9.590 4.690 12.066 1.00 97.75 165 MET A O 1
ATOM 1372 N N . LEU A 1 166 ? -11.745 4.263 11.599 1.00 98.19 166 LEU A N 1
ATOM 1373 C CA . LEU A 1 166 ? -11.640 4.520 10.158 1.00 98.19 166 LEU A CA 1
ATOM 1374 C C . LEU A 1 166 ? -11.210 5.966 9.881 1.00 98.19 166 LEU A C 1
ATOM 1376 O O . LEU A 1 166 ? -10.300 6.199 9.083 1.00 98.19 166 LEU A O 1
ATOM 1380 N N . TRP A 1 167 ? -11.824 6.925 10.578 1.00 97.88 167 TRP A N 1
ATOM 1381 C CA . TRP A 1 167 ? -11.485 8.338 10.470 1.00 97.88 167 TRP A CA 1
ATOM 1382 C C . TRP A 1 167 ? -10.051 8.619 10.921 1.00 97.88 167 TRP A C 1
ATOM 1384 O O . TRP A 1 167 ? -9.324 9.320 10.229 1.00 97.88 167 TRP A O 1
ATOM 1394 N N . ALA A 1 168 ? -9.594 8.043 12.033 1.00 97.50 168 ALA A N 1
ATOM 1395 C CA . ALA A 1 168 ? -8.209 8.196 12.474 1.00 97.50 168 ALA A CA 1
ATOM 1396 C C . ALA A 1 168 ? -7.211 7.619 11.457 1.00 97.50 168 ALA A C 1
ATOM 1398 O O . ALA A 1 168 ? -6.094 8.121 11.326 1.00 97.50 168 ALA A O 1
ATOM 1399 N N . GLY A 1 169 ? -7.618 6.593 10.707 1.00 97.44 169 GLY A N 1
ATOM 1400 C CA . GLY A 1 169 ? -6.821 6.009 9.637 1.00 97.44 169 GLY A CA 1
ATOM 1401 C C . GLY A 1 169 ? -6.625 6.941 8.441 1.00 97.44 169 GLY A C 1
ATOM 1402 O O . GLY A 1 169 ? -5.503 7.060 7.958 1.00 97.44 169 GLY A O 1
ATOM 1403 N N . TYR A 1 170 ? -7.683 7.585 7.935 1.00 97.06 170 TYR A N 1
ATOM 1404 C CA . TYR A 1 170 ? -7.599 8.318 6.657 1.00 97.06 170 TYR A CA 1
ATOM 1405 C C . TYR A 1 170 ? -8.512 9.544 6.519 1.00 97.06 170 TYR A C 1
ATOM 1407 O O . TYR A 1 170 ? -8.703 10.068 5.422 1.00 97.06 170 TYR A O 1
ATOM 1415 N N . GLY A 1 171 ? -9.074 10.013 7.625 1.00 95.69 171 GLY A N 1
ATOM 1416 C CA . GLY A 1 171 ? -9.980 11.148 7.700 1.00 95.69 171 GLY A CA 1
ATOM 1417 C C . GLY A 1 171 ? -9.357 12.466 7.247 1.00 95.69 171 GLY A C 1
ATOM 1418 O O . GLY A 1 171 ? -8.143 12.677 7.325 1.00 95.69 171 GLY A O 1
ATOM 1419 N N . VAL A 1 172 ? -10.223 13.369 6.792 1.00 92.69 172 VAL A N 1
ATOM 1420 C CA . VAL A 1 172 ? -9.873 14.749 6.437 1.00 92.69 172 VAL A CA 1
ATOM 1421 C C . VAL A 1 172 ? -9.907 15.627 7.692 1.00 92.69 172 VAL A C 1
ATOM 1423 O O . VAL A 1 172 ? -10.815 15.499 8.515 1.00 92.69 172 VAL A O 1
ATOM 1426 N N . VAL A 1 173 ? -8.941 16.540 7.839 1.00 89.31 173 VAL A N 1
ATOM 1427 C CA . VAL A 1 173 ? -8.858 17.506 8.953 1.00 89.31 173 VAL A CA 1
ATOM 1428 C C . VAL A 1 173 ? -9.152 18.938 8.497 1.00 89.31 173 VAL A C 1
ATOM 1430 O O . VAL A 1 173 ? -8.986 19.277 7.323 1.00 89.31 173 VAL A O 1
ATOM 1433 N N . ARG A 1 174 ? -9.588 19.804 9.428 1.00 70.38 174 ARG A N 1
ATOM 1434 C CA . ARG A 1 174 ? -9.762 21.241 9.162 1.00 70.38 174 ARG A CA 1
ATOM 1435 C C . ARG A 1 174 ? -8.405 21.915 9.103 1.00 70.38 174 ARG A C 1
ATOM 1437 O O . ARG A 1 174 ? -7.876 22.273 10.143 1.00 70.38 174 ARG A O 1
ATOM 1444 N N . ASP A 1 175 ? -7.887 22.050 7.891 1.00 64.62 175 ASP A N 1
ATOM 1445 C CA . ASP A 1 175 ? -6.903 23.044 7.461 1.00 64.62 175 ASP A CA 1
ATOM 1446 C C . ASP A 1 175 ? -6.525 22.700 6.008 1.00 64.62 175 ASP A C 1
ATOM 1448 O O . ASP A 1 175 ? -6.001 21.600 5.784 1.00 64.62 175 ASP A O 1
ATOM 1452 N N . PRO A 1 176 ? -6.806 23.546 4.996 1.00 62.12 176 PRO A N 1
ATOM 1453 C CA . PRO A 1 176 ? -6.226 23.323 3.675 1.00 62.12 176 PRO A CA 1
ATOM 1454 C C . PRO A 1 176 ? -4.697 23.333 3.800 1.00 62.12 176 PRO A C 1
ATOM 1456 O O . PRO A 1 176 ? -4.160 23.897 4.744 1.00 62.12 176 PRO A O 1
ATOM 1459 N N . LEU A 1 177 ? -3.963 22.704 2.884 1.00 57.91 177 LEU A N 1
ATOM 1460 C CA . LEU A 1 177 ? -2.499 22.845 2.847 1.00 57.91 177 LEU A CA 1
ATOM 1461 C C . LEU A 1 177 ? -2.128 24.347 2.759 1.00 57.91 177 LEU A C 1
ATOM 1463 O O . LEU A 1 177 ? -2.170 24.920 1.673 1.00 57.91 177 LEU A O 1
ATOM 1467 N N . LEU A 1 178 ? -1.849 24.996 3.901 1.00 53.41 178 LEU A N 1
ATOM 1468 C CA . LEU A 1 178 ? -1.612 26.438 3.979 1.00 53.41 178 LEU A CA 1
ATOM 1469 C C . LEU A 1 178 ? -0.270 26.801 3.341 1.00 53.41 178 LEU A C 1
ATOM 1471 O O . LEU A 1 178 ? 0.752 26.144 3.546 1.00 53.41 178 LEU A O 1
ATOM 1475 N N . ILE A 1 179 ? -0.320 27.877 2.558 1.00 55.28 179 ILE A N 1
ATOM 1476 C CA . ILE A 1 179 ? 0.802 28.531 1.893 1.00 55.28 179 ILE A CA 1
ATOM 1477 C C . ILE A 1 179 ? 1.626 29.234 2.975 1.00 55.28 179 ILE A C 1
ATOM 1479 O O . ILE A 1 179 ? 1.141 30.176 3.595 1.00 55.28 179 ILE A O 1
ATOM 1483 N N . ASP A 1 180 ? 2.862 28.798 3.204 1.00 50.91 180 ASP A N 1
ATOM 1484 C CA . ASP A 1 180 ? 3.814 29.604 3.966 1.00 50.91 180 ASP A CA 1
ATOM 1485 C C . ASP A 1 180 ? 4.427 30.641 3.013 1.00 50.91 180 ASP A C 1
ATOM 1487 O O . ASP A 1 180 ? 5.263 30.312 2.169 1.00 50.91 180 ASP A O 1
ATOM 1491 N N . SER A 1 181 ? 3.966 31.889 3.110 1.00 49.34 181 SER A N 1
ATOM 1492 C CA . SER A 1 181 ? 4.471 33.023 2.327 1.00 49.34 181 SER A CA 1
ATOM 1493 C C . SER A 1 181 ? 5.894 33.447 2.715 1.00 49.34 181 SER A C 1
ATOM 1495 O O . SER A 1 181 ? 6.483 34.274 2.022 1.00 49.34 181 SER A O 1
ATOM 1497 N N . VAL A 1 182 ? 6.473 32.876 3.778 1.00 55.56 182 VAL A N 1
ATOM 1498 C CA . VAL A 1 182 ? 7.811 33.220 4.284 1.00 55.56 182 VAL A CA 1
ATOM 1499 C C . VAL A 1 182 ? 8.904 32.330 3.670 1.00 55.56 182 VAL A C 1
ATOM 1501 O O . VAL A 1 182 ? 10.084 32.661 3.760 1.00 55.56 182 VAL A O 1
ATOM 1504 N N . ASN A 1 183 ? 8.551 31.231 2.982 1.00 50.69 183 ASN A N 1
ATOM 1505 C CA . ASN A 1 183 ? 9.534 30.280 2.448 1.00 50.69 183 ASN A CA 1
ATOM 1506 C C . ASN A 1 183 ? 9.374 30.002 0.929 1.00 50.69 183 ASN A C 1
ATOM 1508 O O . ASN A 1 183 ? 8.746 29.015 0.527 1.00 50.69 183 ASN A O 1
ATOM 1512 N N . PRO A 1 184 ? 9.966 30.839 0.050 1.00 48.47 184 PRO A N 1
ATOM 1513 C CA . PRO A 1 184 ? 9.760 30.796 -1.405 1.00 48.47 184 PRO A CA 1
ATOM 1514 C C . PRO A 1 184 ? 10.271 29.521 -2.099 1.00 48.47 184 PRO A C 1
ATOM 1516 O O . PRO A 1 184 ? 9.869 29.236 -3.224 1.00 48.47 184 PRO A O 1
ATOM 1519 N N . GLN A 1 185 ? 11.080 28.690 -1.432 1.00 48.66 185 GLN A N 1
ATOM 1520 C CA . GLN A 1 185 ? 11.526 27.394 -1.970 1.00 48.66 185 GLN A CA 1
ATOM 1521 C C . GLN A 1 185 ? 10.408 26.339 -2.033 1.00 48.66 185 GLN A C 1
ATOM 1523 O O . GLN A 1 185 ? 10.603 25.253 -2.587 1.00 48.66 185 GLN A O 1
ATOM 1528 N N . ARG A 1 186 ? 9.233 26.624 -1.456 1.00 48.69 186 ARG A N 1
ATOM 1529 C CA . ARG A 1 186 ? 8.111 25.687 -1.424 1.00 48.69 186 ARG A CA 1
ATOM 1530 C C . ARG A 1 186 ? 7.054 25.909 -2.489 1.00 48.69 186 ARG A C 1
ATOM 1532 O O . ARG A 1 186 ? 6.326 24.945 -2.681 1.00 48.69 186 ARG A O 1
ATOM 1539 N N . VAL A 1 187 ? 7.001 27.045 -3.193 1.00 50.44 187 VAL A N 1
ATOM 1540 C CA . VAL A 1 187 ? 5.904 27.391 -4.123 1.00 50.44 187 VAL A CA 1
ATOM 1541 C C . VAL A 1 187 ? 5.912 26.491 -5.370 1.00 50.44 187 VAL A C 1
ATOM 1543 O O . VAL A 1 187 ? 6.597 26.752 -6.352 1.00 50.44 187 VAL A O 1
ATOM 1546 N N . LYS A 1 188 ? 5.156 25.390 -5.336 1.00 54.50 188 LYS A N 1
ATOM 1547 C CA . LYS A 1 188 ? 4.898 24.507 -6.487 1.00 54.50 188 LYS A CA 1
ATOM 1548 C C . LYS A 1 188 ? 3.576 24.894 -7.151 1.00 54.50 188 LYS A C 1
ATOM 1550 O O . LYS A 1 188 ? 2.631 25.235 -6.453 1.00 54.50 188 LYS A O 1
ATOM 1555 N N . ALA A 1 189 ? 3.475 24.774 -8.477 1.00 55.03 189 ALA A N 1
ATOM 1556 C CA . ALA A 1 189 ? 2.334 25.240 -9.286 1.00 55.03 189 ALA A CA 1
ATOM 1557 C C . ALA A 1 189 ? 0.934 24.775 -8.815 1.00 55.03 189 ALA A C 1
ATOM 1559 O O . ALA A 1 189 ? -0.053 25.476 -9.006 1.00 55.03 189 ALA A O 1
ATOM 1560 N N . TRP A 1 190 ? 0.836 23.620 -8.153 1.00 51.88 190 TRP A N 1
ATOM 1561 C CA . TRP A 1 190 ? -0.412 23.096 -7.579 1.00 51.88 190 TRP A CA 1
ATOM 1562 C C . TRP A 1 190 ? -0.814 23.720 -6.228 1.00 51.88 190 TRP A C 1
ATOM 1564 O O . TRP A 1 190 ? -1.892 23.434 -5.723 1.00 51.88 190 TRP A O 1
ATOM 1574 N N . GLN A 1 191 ? 0.017 24.565 -5.617 1.00 52.25 191 GLN A N 1
ATOM 1575 C CA . GLN A 1 191 ? -0.207 25.126 -4.274 1.00 52.25 191 GLN A CA 1
ATOM 1576 C C . GLN A 1 191 ? -1.059 26.401 -4.251 1.00 52.25 191 GLN A C 1
ATOM 1578 O O . GLN A 1 191 ? -1.348 26.925 -3.180 1.00 52.25 191 GLN A O 1
ATOM 1583 N N . SER A 1 192 ? -1.510 26.874 -5.414 1.00 52.66 192 SER A N 1
ATOM 1584 C CA . SER A 1 192 ? -2.597 27.856 -5.535 1.00 52.66 192 SER A CA 1
ATOM 1585 C C . SER A 1 192 ? -3.987 27.243 -5.296 1.00 52.66 192 SER A C 1
ATOM 1587 O O . SER A 1 192 ? -4.972 27.972 -5.199 1.00 52.66 192 SER A O 1
ATOM 1589 N N . HIS A 1 193 ? -4.082 25.912 -5.181 1.00 60.12 193 HIS A N 1
ATOM 1590 C CA . HIS A 1 193 ? -5.333 25.181 -4.995 1.00 60.12 193 HIS A CA 1
ATOM 1591 C C . HIS A 1 193 ? -5.481 24.703 -3.541 1.00 60.12 193 HIS A C 1
ATOM 1593 O O . HIS A 1 193 ? -4.566 24.116 -2.960 1.00 60.12 193 HIS A O 1
ATOM 1599 N N . LYS A 1 194 ? -6.658 24.933 -2.942 1.00 67.25 194 LYS A N 1
ATOM 1600 C CA . LYS A 1 194 ? -6.981 24.491 -1.576 1.00 67.25 194 LYS A CA 1
ATOM 1601 C C . LYS A 1 194 ? -7.333 23.001 -1.571 1.00 67.25 194 LYS A C 1
ATOM 1603 O O . LYS A 1 194 ? -8.484 22.640 -1.800 1.00 67.25 194 LYS A O 1
ATOM 1608 N N . PHE A 1 195 ? -6.354 22.148 -1.285 1.00 76.44 195 PHE A N 1
ATOM 1609 C CA . PHE A 1 195 ? -6.581 20.715 -1.076 1.00 76.44 195 PHE A CA 1
ATOM 1610 C C . PHE A 1 195 ? -6.748 20.379 0.414 1.00 76.44 195 PHE A C 1
ATOM 1612 O O . PHE A 1 195 ? -6.056 20.977 1.248 1.00 76.44 195 PHE A O 1
ATOM 1619 N N . PRO A 1 196 ? -7.631 19.422 0.763 1.00 79.12 196 PRO A N 1
ATOM 1620 C CA . PRO A 1 196 ? -7.777 18.951 2.135 1.00 79.12 196 PRO A CA 1
ATOM 1621 C C . PRO A 1 196 ? -6.500 18.261 2.632 1.00 79.12 196 PRO A C 1
ATOM 1623 O O . PRO A 1 196 ? -5.792 17.593 1.874 1.00 79.12 196 PRO A O 1
ATOM 1626 N N . ARG A 1 197 ? -6.221 18.392 3.932 1.00 86.75 197 ARG A N 1
ATOM 1627 C CA . ARG A 1 197 ? -5.219 17.571 4.623 1.00 86.75 197 ARG A CA 1
ATOM 1628 C C . ARG A 1 197 ? -5.872 16.328 5.208 1.00 86.75 197 ARG A C 1
ATOM 1630 O O . ARG A 1 197 ? -7.008 16.386 5.675 1.00 86.75 197 ARG A O 1
ATOM 1637 N N . HIS A 1 198 ? -5.122 15.234 5.233 1.00 92.44 198 HIS A N 1
ATOM 1638 C CA . HIS A 1 198 ? -5.512 14.022 5.941 1.00 92.44 198 HIS A CA 1
ATOM 1639 C C . HIS A 1 198 ? -4.689 13.846 7.220 1.00 92.44 198 HIS A C 1
ATOM 1641 O O . HIS A 1 198 ? -3.633 14.455 7.401 1.00 92.44 198 HIS A O 1
ATOM 1647 N N . VAL A 1 199 ? -5.185 12.977 8.096 1.00 94.44 199 VAL A N 1
ATOM 1648 C CA . VAL A 1 199 ? -4.544 12.549 9.353 1.00 94.44 199 VAL A CA 1
ATOM 1649 C C . VAL A 1 199 ? -3.242 11.758 9.165 1.00 94.44 199 VAL A C 1
ATOM 1651 O O . VAL A 1 199 ? -2.512 11.548 10.132 1.00 94.44 199 VAL A O 1
ATOM 1654 N N . VAL A 1 200 ? -2.928 11.336 7.935 1.00 95.19 200 VAL A N 1
ATOM 1655 C CA . VAL A 1 200 ? -1.676 10.653 7.583 1.00 95.19 200 VAL A CA 1
ATOM 1656 C C . VAL A 1 200 ? -0.906 11.430 6.513 1.00 95.19 200 VAL A C 1
ATOM 1658 O O . VAL A 1 200 ? -1.518 12.027 5.623 1.00 95.19 200 VAL A O 1
ATOM 1661 N N . PRO A 1 201 ? 0.438 11.420 6.549 1.00 93.38 201 PRO A N 1
ATOM 1662 C CA . PRO A 1 201 ? 1.232 11.973 5.465 1.00 93.38 201 PRO A CA 1
ATOM 1663 C C . PRO A 1 201 ? 1.159 11.064 4.230 1.00 93.38 201 PRO A C 1
ATOM 1665 O O . PRO A 1 201 ? 1.260 9.842 4.342 1.00 93.38 201 PRO A O 1
ATOM 1668 N N . SER A 1 202 ? 1.055 11.683 3.052 1.00 92.69 202 SER A N 1
ATOM 1669 C CA . SER A 1 202 ? 1.050 11.008 1.751 1.00 92.69 202 SER A CA 1
ATOM 1670 C C . SER A 1 202 ? 2.065 11.644 0.806 1.00 92.69 202 SER A C 1
ATOM 1672 O O . SER A 1 202 ? 2.176 12.875 0.721 1.00 92.69 202 SER A O 1
ATOM 1674 N N . ALA A 1 203 ? 2.815 10.814 0.078 1.00 89.81 203 ALA A N 1
ATOM 1675 C CA . ALA A 1 203 ? 3.807 11.287 -0.878 1.00 89.81 203 ALA A CA 1
ATOM 1676 C C . ALA A 1 203 ? 3.132 12.152 -1.952 1.00 89.81 203 ALA A C 1
ATOM 1678 O O . ALA A 1 203 ? 2.270 11.706 -2.704 1.00 89.81 203 ALA A O 1
ATOM 1679 N N . GLY A 1 204 ? 3.515 13.428 -2.002 1.00 87.69 204 GLY A N 1
ATOM 1680 C CA . GLY A 1 204 ? 2.985 14.367 -2.986 1.00 87.69 204 GLY A CA 1
ATOM 1681 C C . GLY A 1 204 ? 1.515 14.732 -2.809 1.00 87.69 204 GLY A C 1
ATOM 1682 O O . GLY A 1 204 ? 0.985 15.326 -3.745 1.00 87.69 204 GLY A O 1
ATOM 1683 N N . ALA A 1 205 ? 0.913 14.406 -1.655 1.00 88.50 205 ALA A N 1
ATOM 1684 C CA . ALA A 1 205 ? -0.508 14.585 -1.351 1.00 88.50 205 ALA A CA 1
ATOM 1685 C C . ALA A 1 205 ? -1.445 13.892 -2.362 1.00 88.50 205 ALA A C 1
ATOM 1687 O O . ALA A 1 205 ? -2.496 14.426 -2.701 1.00 88.50 205 ALA A O 1
ATOM 1688 N N . LEU A 1 206 ? -1.039 12.720 -2.870 1.00 90.38 206 LEU A N 1
ATOM 1689 C CA . LEU A 1 206 ? -1.805 11.964 -3.870 1.00 90.38 206 LEU A CA 1
ATOM 1690 C C . LEU A 1 206 ? -2.877 11.059 -3.257 1.00 90.38 206 LEU A C 1
ATOM 1692 O O . LEU A 1 206 ? -3.828 10.706 -3.951 1.00 90.38 206 LEU A O 1
ATOM 1696 N N . TYR A 1 207 ? -2.712 10.681 -1.986 1.00 93.00 207 TYR A N 1
ATOM 1697 C CA . TYR A 1 207 ? -3.654 9.869 -1.215 1.00 93.00 207 TYR A CA 1
ATOM 1698 C C . TYR A 1 207 ? -4.180 8.642 -1.998 1.00 93.00 207 TYR A C 1
ATOM 1700 O O . TYR A 1 207 ? -5.374 8.532 -2.298 1.00 93.00 207 TYR A O 1
ATOM 1708 N N . PRO A 1 208 ? -3.285 7.709 -2.389 1.00 95.31 208 PRO A N 1
ATOM 1709 C CA . PRO A 1 208 ? -3.621 6.569 -3.240 1.00 95.31 208 PRO A CA 1
ATOM 1710 C C . PRO A 1 208 ? -4.454 5.487 -2.538 1.00 95.31 208 PRO A C 1
ATOM 1712 O O . PRO A 1 208 ? -4.835 4.514 -3.198 1.00 95.31 208 PRO A O 1
ATOM 1715 N N . LEU A 1 209 ? -4.694 5.601 -1.227 1.00 97.44 209 LEU A N 1
ATOM 1716 C CA . LEU A 1 209 ? -5.331 4.554 -0.438 1.00 97.44 209 LEU A CA 1
ATOM 1717 C C . LEU A 1 209 ? -6.857 4.678 -0.396 1.00 97.44 209 LEU A C 1
ATOM 1719 O O . LEU A 1 209 ? -7.450 5.743 -0.563 1.00 97.44 209 LEU A O 1
ATOM 1723 N N . ARG A 1 210 ? -7.502 3.545 -0.130 1.00 96.94 210 ARG A N 1
ATOM 1724 C CA . ARG A 1 210 ? -8.911 3.434 0.248 1.00 96.94 210 ARG A CA 1
ATOM 1725 C C . ARG A 1 210 ? -9.052 2.459 1.401 1.00 96.94 210 ARG A C 1
ATOM 1727 O O . ARG A 1 210 ? -8.438 1.388 1.383 1.00 96.94 210 ARG A O 1
ATOM 1734 N N . LEU A 1 211 ? -9.907 2.814 2.352 1.00 97.94 211 LEU A N 1
ATOM 1735 C CA . LEU A 1 211 ? -10.271 1.963 3.476 1.00 97.94 211 LEU A CA 1
ATOM 1736 C C . LEU A 1 211 ? -11.635 1.326 3.191 1.00 97.94 211 LEU A C 1
ATOM 1738 O O . LEU A 1 211 ? -12.558 1.984 2.707 1.00 97.94 211 LEU A O 1
ATOM 1742 N N . HIS A 1 212 ? -11.766 0.047 3.507 1.00 97.31 212 HIS A N 1
ATOM 1743 C CA . HIS A 1 212 ? -13.038 -0.667 3.506 1.00 97.31 212 HIS A CA 1
ATOM 1744 C C . HIS A 1 212 ? -13.239 -1.309 4.871 1.00 97.31 212 HIS A C 1
ATOM 1746 O O . HIS A 1 212 ? -12.272 -1.678 5.537 1.00 97.31 212 HIS A O 1
ATOM 1752 N N . LEU A 1 213 ? -14.492 -1.459 5.279 1.00 97.69 213 LEU A N 1
ATOM 1753 C CA . LEU A 1 213 ? -14.859 -2.156 6.503 1.00 97.69 213 LEU A CA 1
ATOM 1754 C C . LEU A 1 213 ? -15.539 -3.469 6.128 1.00 97.69 213 LEU A C 1
ATOM 1756 O O . LEU A 1 213 ? -16.517 -3.473 5.390 1.00 97.69 213 LEU A O 1
ATOM 1760 N N . CYS A 1 214 ? -15.037 -4.581 6.642 1.00 96.50 214 CYS A N 1
ATOM 1761 C CA . CYS A 1 214 ? -15.674 -5.883 6.520 1.00 96.50 214 CYS A CA 1
ATOM 1762 C C . CYS A 1 214 ? -16.114 -6.344 7.906 1.00 96.50 214 CYS A C 1
ATOM 1764 O O . CYS A 1 214 ? -15.275 -6.679 8.732 1.00 96.50 214 CYS A O 1
ATOM 1766 N N . LEU A 1 215 ? -17.416 -6.362 8.166 1.00 96.12 215 LEU A N 1
ATOM 1767 C CA . LEU A 1 215 ? -18.001 -6.873 9.399 1.00 96.12 215 LEU A CA 1
ATOM 1768 C C . LEU A 1 215 ? -18.316 -8.361 9.237 1.00 96.12 215 LEU A C 1
ATOM 1770 O O . LEU A 1 215 ? -19.096 -8.745 8.363 1.00 96.12 215 LEU A O 1
ATOM 1774 N N . PHE A 1 216 ? -17.714 -9.194 10.087 1.00 93.88 216 PHE A N 1
ATOM 1775 C CA . PHE A 1 216 ? -17.956 -10.642 10.110 1.00 93.88 216 PHE A CA 1
ATOM 1776 C C . PHE A 1 216 ? -19.249 -10.990 10.853 1.00 93.88 216 PHE A C 1
ATOM 1778 O O . PHE A 1 216 ? -19.885 -12.005 10.575 1.00 93.88 216 PHE A O 1
ATOM 1785 N N . ARG A 1 217 ? -19.656 -10.114 11.775 1.00 93.38 217 ARG A N 1
ATOM 1786 C CA . ARG A 1 217 ? -20.895 -10.180 12.551 1.00 93.38 217 ARG A CA 1
ATOM 1787 C C . ARG A 1 217 ? -21.514 -8.794 12.633 1.00 93.38 217 ARG A C 1
ATOM 1789 O O . ARG A 1 217 ? -20.819 -7.802 12.415 1.00 93.38 217 ARG A O 1
ATOM 1796 N N . ASP A 1 218 ? -22.783 -8.735 13.008 1.00 95.38 218 ASP A N 1
ATOM 1797 C CA . ASP A 1 218 ? -23.453 -7.470 13.293 1.00 95.38 218 ASP A CA 1
ATOM 1798 C C . ASP A 1 218 ? -22.737 -6.759 14.450 1.00 95.38 218 ASP A C 1
ATOM 1800 O O . ASP A 1 218 ? -22.310 -7.388 15.427 1.00 95.38 218 ASP A O 1
ATOM 1804 N N . CYS A 1 219 ? -22.568 -5.449 14.327 1.00 94.38 219 CYS A N 1
ATOM 1805 C CA . CYS A 1 219 ? -22.113 -4.569 15.396 1.00 94.38 219 CYS A CA 1
ATOM 1806 C C . CYS A 1 219 ? -23.293 -3.688 15.837 1.00 94.38 219 CYS A C 1
ATOM 1808 O O . CYS A 1 219 ? -24.333 -3.660 15.176 1.00 94.38 219 CYS A O 1
ATOM 1810 N N . MET A 1 220 ? -23.177 -2.946 16.942 1.00 94.06 220 MET A N 1
ATOM 1811 C CA . MET A 1 220 ? -24.294 -2.083 17.346 1.00 94.06 220 MET A CA 1
ATOM 1812 C C . MET A 1 220 ? -24.456 -0.956 16.316 1.00 94.06 220 MET A C 1
ATOM 1814 O O . MET A 1 220 ? -23.589 -0.086 16.215 1.00 94.06 220 MET A O 1
ATOM 1818 N N . GLY A 1 221 ? -25.546 -1.003 15.545 1.00 95.50 221 GLY A N 1
ATOM 1819 C CA . GLY A 1 221 ? -25.894 -0.017 14.518 1.00 95.50 221 GLY A CA 1
ATOM 1820 C C . GLY A 1 221 ? -25.522 -0.385 13.076 1.00 95.50 221 GLY A C 1
ATOM 1821 O O . GLY A 1 221 ? -25.894 0.361 12.174 1.00 95.50 221 GLY A O 1
ATOM 1822 N N . LEU A 1 222 ? -24.825 -1.504 12.825 1.00 97.00 222 LEU A N 1
ATOM 1823 C CA . LEU A 1 222 ? -24.525 -1.977 11.466 1.00 97.00 222 LEU A CA 1
ATOM 1824 C C . LEU A 1 222 ? -24.565 -3.500 11.369 1.00 97.00 222 LEU A C 1
ATOM 1826 O O . LEU A 1 222 ? -23.925 -4.206 12.146 1.00 97.00 222 LEU A O 1
ATOM 1830 N N . ASP A 1 223 ? -25.242 -3.991 10.340 1.00 97.31 223 ASP A N 1
ATOM 1831 C CA . ASP A 1 223 ? -25.263 -5.414 10.018 1.00 97.31 223 ASP A CA 1
ATOM 1832 C C . ASP A 1 223 ? -23.899 -5.916 9.519 1.00 97.31 223 ASP A C 1
ATOM 1834 O O . ASP A 1 223 ? -23.069 -5.169 8.995 1.00 97.31 223 ASP A O 1
ATOM 1838 N N . LYS A 1 224 ? -23.709 -7.231 9.548 1.00 96.62 224 LYS A N 1
ATOM 1839 C CA . LYS A 1 224 ? -22.611 -7.903 8.855 1.00 96.62 224 LYS A CA 1
ATOM 1840 C C . LYS A 1 224 ? -22.588 -7.560 7.362 1.00 96.62 224 LYS A C 1
ATOM 1842 O O . LYS A 1 224 ? -23.631 -7.380 6.711 1.00 96.62 224 LYS A O 1
ATOM 1847 N N . GLY A 1 225 ? -21.384 -7.522 6.800 1.00 96.75 225 GLY A N 1
ATOM 1848 C CA . GLY A 1 225 ? -21.165 -7.268 5.381 1.00 96.75 225 GLY A CA 1
ATOM 1849 C C . GLY A 1 225 ? -19.912 -6.453 5.084 1.00 96.75 225 GLY A C 1
ATOM 1850 O O . GLY A 1 225 ? -19.109 -6.144 5.959 1.00 96.75 225 GLY A O 1
ATOM 1851 N N . ILE A 1 226 ? -19.754 -6.095 3.815 1.00 97.69 226 ILE A N 1
ATOM 1852 C CA . ILE A 1 226 ? -18.632 -5.308 3.302 1.00 97.69 226 ILE A CA 1
ATOM 1853 C C . ILE A 1 226 ? -19.123 -3.896 3.006 1.00 97.69 226 ILE A C 1
ATOM 1855 O O . ILE A 1 226 ? -20.145 -3.714 2.344 1.00 97.69 226 ILE A O 1
ATOM 1859 N N . TYR A 1 227 ? -18.363 -2.906 3.452 1.00 98.06 227 TYR A N 1
ATOM 1860 C CA . TYR A 1 227 ? -18.672 -1.491 3.370 1.00 98.06 227 TYR A CA 1
ATOM 1861 C C . TYR A 1 227 ? -17.524 -0.732 2.705 1.00 98.06 227 TYR A C 1
ATOM 1863 O O . TYR A 1 227 ? -16.355 -0.873 3.068 1.00 98.06 227 TYR A O 1
ATOM 1871 N N . GLU A 1 228 ? -17.873 0.114 1.744 1.00 97.31 228 GLU A N 1
ATOM 1872 C CA . GLU A 1 228 ? -16.997 1.183 1.269 1.00 97.31 228 GLU A CA 1
ATOM 1873 C C . GLU A 1 228 ? -17.010 2.336 2.263 1.00 97.31 228 GLU A C 1
ATOM 1875 O O . GLU A 1 228 ? -18.052 2.623 2.853 1.00 97.31 228 GLU A O 1
ATOM 1880 N N . THR A 1 229 ? -15.873 3.015 2.402 1.00 97.44 229 THR A N 1
ATOM 1881 C CA . THR A 1 229 ? -15.747 4.211 3.239 1.00 97.44 229 THR A CA 1
ATOM 1882 C C . THR A 1 229 ? -15.335 5.414 2.396 1.00 97.44 229 THR A C 1
ATOM 1884 O O . THR A 1 229 ? -14.664 5.274 1.368 1.00 97.44 229 THR A O 1
ATOM 1887 N N . ALA A 1 230 ? -15.755 6.604 2.812 1.00 95.31 230 ALA A N 1
ATOM 1888 C CA . ALA A 1 230 ? -15.362 7.864 2.202 1.00 95.31 230 ALA A CA 1
ATOM 1889 C C . ALA A 1 230 ? -15.131 8.934 3.274 1.00 95.31 230 ALA A C 1
ATOM 1891 O O . ALA A 1 230 ? -15.901 9.055 4.224 1.00 95.31 230 ALA A O 1
ATOM 1892 N N . PHE A 1 231 ? -14.095 9.746 3.065 1.00 94.19 231 PHE A N 1
ATOM 1893 C CA . PHE A 1 231 ? -13.697 10.840 3.951 1.00 94.19 231 PHE A CA 1
ATOM 1894 C C . PHE A 1 231 ? -13.741 12.142 3.149 1.00 94.19 231 PHE A C 1
ATOM 1896 O O . PHE A 1 231 ? -12.737 12.572 2.589 1.00 94.19 231 PHE A O 1
ATOM 1903 N N . ARG A 1 232 ? -14.942 12.706 2.976 1.00 87.50 232 ARG A N 1
ATOM 1904 C CA . ARG A 1 232 ? -15.154 13.888 2.118 1.00 87.50 232 ARG A CA 1
ATOM 1905 C C . ARG A 1 232 ? -14.998 15.197 2.876 1.00 87.50 232 ARG A C 1
ATOM 1907 O O . ARG A 1 232 ? -14.379 16.124 2.365 1.00 87.50 232 ARG A O 1
ATOM 1914 N N . ASN A 1 233 ? -15.553 15.250 4.082 1.00 87.69 233 ASN A N 1
ATOM 1915 C CA . ASN A 1 233 ? -15.576 16.447 4.907 1.00 87.69 233 ASN A CA 1
ATOM 1916 C C . ASN A 1 233 ? -14.712 16.265 6.157 1.00 87.69 233 ASN A C 1
ATOM 1918 O O . ASN A 1 233 ? -14.508 15.133 6.615 1.00 87.69 233 ASN A O 1
ATOM 1922 N N . PRO A 1 234 ? -14.215 17.370 6.741 1.00 88.44 234 PRO A N 1
ATOM 1923 C CA . PRO A 1 234 ? -13.496 17.303 7.996 1.00 88.44 234 PRO A CA 1
ATOM 1924 C C . PRO A 1 234 ? -14.318 16.636 9.099 1.00 88.44 234 PRO A C 1
ATOM 1926 O O . PRO A 1 234 ? -15.472 17.004 9.310 1.00 88.44 234 PRO A O 1
ATOM 1929 N N . TYR A 1 235 ? -13.691 15.712 9.830 1.00 88.19 235 TYR A N 1
ATOM 1930 C CA . TYR A 1 235 ? -14.309 15.002 10.963 1.00 88.19 235 TYR A CA 1
ATOM 1931 C C . TYR A 1 235 ? -15.532 14.138 10.605 1.00 88.19 235 TYR A C 1
ATOM 1933 O O . TYR A 1 235 ? -16.332 13.820 11.480 1.00 88.19 235 TYR A O 1
ATOM 1941 N N . GLU A 1 236 ? -15.675 13.733 9.338 1.00 92.12 236 GLU A N 1
ATOM 1942 C CA . GLU A 1 236 ? -16.780 12.888 8.876 1.00 92.12 236 GLU A CA 1
ATOM 1943 C C . GLU A 1 236 ? -16.272 11.582 8.245 1.00 92.12 236 GLU A C 1
ATOM 1945 O O . GLU A 1 236 ? -15.315 11.580 7.465 1.00 92.12 236 GLU A O 1
ATOM 1950 N N . THR A 1 237 ? -16.953 10.474 8.553 1.00 95.75 237 THR A N 1
ATOM 1951 C CA . THR A 1 237 ? -16.803 9.187 7.859 1.00 95.75 237 THR A CA 1
ATOM 1952 C C . THR A 1 237 ? -18.148 8.782 7.283 1.00 95.75 237 THR A C 1
ATOM 1954 O O . THR A 1 237 ? -19.103 8.575 8.027 1.00 95.75 237 THR A O 1
ATOM 1957 N N . SER A 1 238 ? -18.219 8.626 5.965 1.00 95.44 238 SER A N 1
ATOM 1958 C CA . SER A 1 238 ? -19.390 8.064 5.295 1.00 95.44 238 SER A CA 1
ATOM 1959 C C . SER A 1 238 ? -19.124 6.603 4.946 1.00 95.44 238 SER A C 1
ATOM 1961 O O . SER A 1 238 ? -18.023 6.264 4.505 1.00 95.44 238 SER A O 1
ATOM 1963 N N . ILE A 1 239 ? -20.133 5.742 5.080 1.00 96.88 239 ILE A N 1
ATOM 1964 C CA . ILE A 1 239 ? -20.042 4.333 4.683 1.00 96.88 239 ILE A CA 1
ATOM 1965 C C . ILE A 1 239 ? -21.194 3.922 3.772 1.00 96.88 239 ILE A C 1
ATOM 1967 O O . ILE A 1 239 ? -22.290 4.473 3.839 1.00 96.88 239 ILE A O 1
ATOM 1971 N N . ARG A 1 240 ? -20.951 2.923 2.922 1.00 97.12 240 ARG A N 1
ATOM 1972 C CA . ARG A 1 240 ? -21.969 2.327 2.050 1.00 97.12 240 ARG A CA 1
ATOM 1973 C C . ARG A 1 240 ? -21.802 0.818 1.989 1.00 97.12 240 ARG A C 1
ATOM 1975 O O . ARG A 1 240 ? -20.743 0.342 1.583 1.00 97.12 240 ARG A O 1
ATOM 1982 N N . LYS A 1 241 ? -22.855 0.069 2.329 1.00 97.69 241 LYS A N 1
ATOM 1983 C CA . LYS A 1 241 ? -22.866 -1.394 2.202 1.00 97.69 241 LYS A CA 1
ATOM 1984 C C . LYS A 1 241 ? -22.756 -1.789 0.726 1.00 97.69 241 LYS A C 1
ATOM 1986 O O . LYS A 1 241 ? -23.479 -1.268 -0.120 1.00 97.69 241 LYS A O 1
ATOM 1991 N N . ARG A 1 242 ? -21.826 -2.689 0.423 1.00 96.81 242 ARG A N 1
ATOM 1992 C CA . ARG A 1 242 ? -21.546 -3.230 -0.916 1.00 96.81 242 ARG A CA 1
ATOM 1993 C C . ARG A 1 242 ? -21.966 -4.679 -1.065 1.00 96.81 242 ARG A C 1
ATOM 1995 O O . ARG A 1 242 ? -22.386 -5.075 -2.143 1.00 96.81 242 ARG A O 1
ATOM 2002 N N . SER A 1 243 ? -21.835 -5.452 0.003 1.00 96.12 243 SER A N 1
ATOM 2003 C CA . SER A 1 243 ? -22.218 -6.859 0.053 1.00 96.12 243 SER A CA 1
ATOM 2004 C C . SER A 1 243 ? -22.682 -7.201 1.463 1.00 96.12 243 SER A C 1
ATOM 2006 O O . SER A 1 243 ? -22.158 -6.651 2.431 1.00 96.12 243 SER A O 1
ATOM 2008 N N . GLY A 1 244 ? -23.654 -8.103 1.591 1.00 95.44 244 GLY A N 1
ATOM 2009 C CA . GLY A 1 244 ? -23.999 -8.731 2.871 1.00 95.44 244 GLY A CA 1
ATOM 2010 C C . GLY A 1 244 ? -23.113 -9.930 3.220 1.00 95.44 244 GLY A C 1
ATOM 2011 O O . GLY A 1 244 ? -23.138 -10.384 4.359 1.00 95.44 244 GLY A O 1
ATOM 2012 N N . ASP A 1 245 ? -22.333 -10.429 2.259 1.00 93.75 245 ASP A N 1
ATOM 2013 C CA . ASP A 1 245 ? -21.472 -11.598 2.418 1.00 93.75 245 ASP A CA 1
ATOM 2014 C C . ASP A 1 245 ? -19.999 -11.187 2.626 1.00 93.75 245 ASP A C 1
ATOM 2016 O O . ASP A 1 245 ? -19.382 -10.666 1.688 1.00 93.75 245 ASP A O 1
ATOM 2020 N N . PRO A 1 246 ? -19.424 -11.403 3.828 1.00 91.81 246 PRO A N 1
ATOM 2021 C CA . PRO A 1 246 ? -18.013 -11.148 4.110 1.00 91.81 246 PRO A CA 1
ATOM 2022 C C . PRO A 1 246 ? -17.086 -12.318 3.732 1.00 91.81 246 PRO A C 1
ATOM 2024 O O . PRO A 1 246 ? -15.865 -12.174 3.815 1.00 91.81 246 PRO A O 1
ATOM 2027 N N . THR A 1 247 ? -17.624 -13.467 3.304 1.00 87.25 247 THR A N 1
ATOM 2028 C CA . THR A 1 247 ? -16.863 -14.701 3.029 1.00 87.25 247 THR A CA 1
ATOM 2029 C C . THR A 1 247 ? -15.644 -14.499 2.118 1.00 87.25 247 THR A C 1
ATOM 2031 O O . THR A 1 247 ? -14.591 -15.066 2.419 1.00 87.25 247 THR A O 1
ATOM 2034 N N . PRO A 1 248 ? -15.696 -13.686 1.040 1.00 86.25 248 PRO A N 1
ATOM 2035 C CA . PRO A 1 248 ? -14.524 -13.459 0.194 1.00 86.25 248 PRO A CA 1
ATOM 2036 C C . PRO A 1 248 ? -13.328 -12.848 0.937 1.00 86.25 248 PRO A C 1
ATOM 2038 O O . PRO A 1 248 ? -12.187 -13.174 0.627 1.00 86.25 248 PRO A O 1
ATOM 2041 N N . VAL A 1 249 ? -13.583 -11.983 1.924 1.00 86.69 249 VAL A N 1
ATOM 2042 C CA . VAL A 1 249 ? -12.538 -11.344 2.738 1.00 86.69 249 VAL A CA 1
ATOM 2043 C C . VAL A 1 249 ? -11.970 -12.337 3.745 1.00 86.69 249 VAL A C 1
ATOM 2045 O O . VAL A 1 249 ? -10.757 -12.415 3.899 1.00 86.69 249 VAL A O 1
ATOM 2048 N N . VAL A 1 250 ? -12.835 -13.129 4.384 1.00 82.44 250 VAL A N 1
ATOM 2049 C CA . VAL A 1 250 ? -12.438 -14.187 5.329 1.00 82.44 250 VAL A CA 1
ATOM 2050 C C . VAL A 1 250 ? -11.453 -15.156 4.663 1.00 82.44 250 VAL A C 1
ATOM 2052 O O . VAL A 1 250 ? -10.396 -15.438 5.214 1.00 82.44 250 VAL A O 1
ATOM 2055 N N . ARG A 1 251 ? -11.724 -15.565 3.416 1.00 82.00 251 ARG A N 1
ATOM 2056 C CA . ARG A 1 251 ? -10.848 -16.455 2.628 1.00 82.00 251 ARG A CA 1
ATOM 2057 C C . ARG A 1 251 ? -9.476 -15.866 2.273 1.00 82.00 251 ARG A C 1
ATOM 2059 O O . ARG A 1 251 ? -8.618 -16.604 1.800 1.00 82.00 251 ARG A O 1
ATOM 2066 N N . ALA A 1 252 ? -9.271 -14.557 2.433 1.00 80.81 252 ALA A N 1
ATOM 2067 C CA . ALA A 1 252 ? -7.994 -13.908 2.135 1.00 80.81 252 ALA A CA 1
ATOM 2068 C C . ALA A 1 252 ? -6.990 -13.980 3.302 1.00 80.81 252 ALA A C 1
ATOM 2070 O O . ALA A 1 252 ? -5.803 -13.696 3.106 1.00 80.81 252 ALA A O 1
ATOM 2071 N N . PHE A 1 253 ? -7.442 -14.340 4.507 1.00 78.44 253 PHE A N 1
ATOM 2072 C CA . PHE A 1 253 ? -6.567 -14.554 5.656 1.00 78.44 253 PHE A CA 1
ATOM 2073 C C . PHE A 1 253 ? -5.896 -15.928 5.562 1.00 78.44 253 PHE A C 1
ATOM 2075 O O . PHE A 1 253 ? -6.508 -16.904 5.148 1.00 78.44 253 PHE A O 1
ATOM 2082 N N . ALA A 1 254 ? -4.610 -15.986 5.917 1.00 68.00 254 ALA A N 1
ATOM 2083 C CA . ALA A 1 254 ? -3.821 -17.219 5.848 1.00 68.00 254 ALA A CA 1
ATOM 2084 C C . ALA A 1 254 ? -3.943 -18.092 7.111 1.00 68.00 254 ALA A C 1
ATOM 2086 O O . ALA A 1 254 ? -3.524 -19.244 7.090 1.00 68.00 254 ALA A O 1
ATOM 2087 N N . ASP A 1 255 ? -4.475 -17.532 8.199 1.00 68.75 255 ASP A N 1
ATOM 2088 C CA . ASP A 1 255 ? -4.616 -18.188 9.497 1.00 68.75 255 ASP A CA 1
ATOM 2089 C C . ASP A 1 255 ? -5.981 -17.828 10.095 1.00 68.75 255 ASP A C 1
ATOM 2091 O O . ASP A 1 255 ? -6.269 -16.654 10.354 1.00 68.75 255 ASP A O 1
ATOM 2095 N N . ASP A 1 256 ? -6.812 -18.847 10.310 1.00 63.91 256 ASP A N 1
ATOM 2096 C CA . ASP A 1 256 ? -8.158 -18.713 10.867 1.00 63.91 256 ASP A CA 1
ATOM 2097 C C . ASP A 1 256 ? -8.134 -18.179 12.310 1.00 63.91 256 ASP A C 1
ATOM 2099 O O . ASP A 1 256 ? -9.074 -17.504 12.740 1.00 63.91 256 ASP A O 1
ATOM 2103 N N . LEU A 1 257 ? -7.036 -18.390 13.052 1.00 61.66 257 LEU A N 1
ATOM 2104 C CA . LEU A 1 257 ? -6.880 -17.904 14.426 1.00 61.66 257 LEU A CA 1
ATOM 2105 C C . LEU A 1 257 ? -6.864 -16.376 14.501 1.00 61.66 257 LEU A C 1
ATOM 2107 O O . LEU A 1 257 ? -7.311 -15.812 15.497 1.00 61.66 257 LEU A O 1
ATOM 2111 N N . VAL A 1 258 ? -6.409 -15.692 13.444 1.00 62.50 258 VAL A N 1
ATOM 2112 C CA . VAL A 1 258 ? -6.392 -14.219 13.375 1.00 62.50 258 VAL A CA 1
ATOM 2113 C C . VAL A 1 258 ? -7.810 -13.638 13.388 1.00 62.50 258 VAL A C 1
ATOM 2115 O O . VAL A 1 258 ? -7.992 -12.476 13.745 1.00 62.50 258 VAL A O 1
ATOM 2118 N N . MET A 1 259 ? -8.820 -14.435 13.035 1.00 70.00 259 MET A N 1
ATOM 2119 C CA . MET A 1 259 ? -10.221 -14.019 12.995 1.00 70.00 259 MET A CA 1
ATOM 2120 C C . MET A 1 259 ? -11.049 -14.547 14.165 1.00 70.00 259 MET A C 1
ATOM 2122 O O . MET A 1 259 ? -12.253 -14.286 14.195 1.00 70.00 259 MET A O 1
ATOM 2126 N N . ASN A 1 260 ? -10.448 -15.266 15.121 1.00 75.12 260 ASN A N 1
ATOM 2127 C CA . ASN A 1 260 ? -11.210 -15.915 16.181 1.00 75.12 260 ASN A CA 1
ATOM 2128 C C . ASN A 1 260 ? -12.018 -14.883 16.986 1.00 75.12 260 ASN A C 1
ATOM 2130 O O . ASN A 1 260 ? -11.457 -14.044 17.691 1.00 75.12 260 ASN A O 1
ATOM 2134 N N . GLU A 1 261 ? -13.343 -14.941 16.833 1.00 86.69 261 GLU A N 1
ATOM 2135 C CA . GLU A 1 261 ? -14.325 -14.027 17.427 1.00 86.69 261 GLU A CA 1
ATOM 2136 C C . GLU A 1 261 ? -14.183 -12.540 17.047 1.00 86.69 261 GLU A C 1
ATOM 2138 O O . GLU A 1 261 ? -14.772 -11.674 17.695 1.00 86.69 261 GLU A O 1
ATOM 2143 N N . ALA A 1 262 ? -13.451 -12.210 15.980 1.00 90.00 262 ALA A N 1
ATOM 2144 C CA . ALA A 1 262 ? -13.295 -10.830 15.529 1.00 90.00 262 ALA A CA 1
ATOM 2145 C C . ALA A 1 262 ? -14.640 -10.207 15.099 1.00 90.00 262 ALA A C 1
ATOM 2147 O O . ALA A 1 262 ? -15.449 -10.826 14.407 1.00 90.00 262 ALA A O 1
ATOM 2148 N N . GLN A 1 263 ? -14.871 -8.933 15.444 1.00 93.44 263 GLN A N 1
ATOM 2149 C CA . GLN A 1 263 ? -16.033 -8.176 14.947 1.00 93.44 263 GLN A CA 1
ATOM 2150 C C . GLN A 1 263 ? -15.967 -7.964 13.422 1.00 93.44 263 GLN A C 1
ATOM 2152 O O . GLN A 1 263 ? -16.990 -7.984 12.734 1.00 93.44 263 GLN A O 1
ATOM 2157 N N . GLY A 1 264 ? -14.764 -7.739 12.893 1.00 93.38 264 GLY A N 1
ATOM 2158 C CA . GLY A 1 264 ? -14.529 -7.403 11.497 1.00 93.38 264 GLY A CA 1
ATOM 2159 C C . GLY A 1 264 ? -13.070 -7.051 11.214 1.00 93.38 264 GLY A C 1
ATOM 2160 O O . GLY A 1 264 ? -12.216 -7.136 12.094 1.00 93.38 264 GLY A O 1
ATOM 2161 N N . ALA A 1 265 ? -12.801 -6.613 9.988 1.00 94.00 265 ALA A N 1
ATOM 2162 C CA . ALA A 1 265 ? -11.500 -6.163 9.515 1.00 94.00 265 ALA A CA 1
ATOM 2163 C C . ALA A 1 265 ? -11.606 -4.813 8.790 1.00 94.00 265 ALA A C 1
ATOM 2165 O O . ALA A 1 265 ? -12.549 -4.568 8.033 1.00 94.00 265 ALA A O 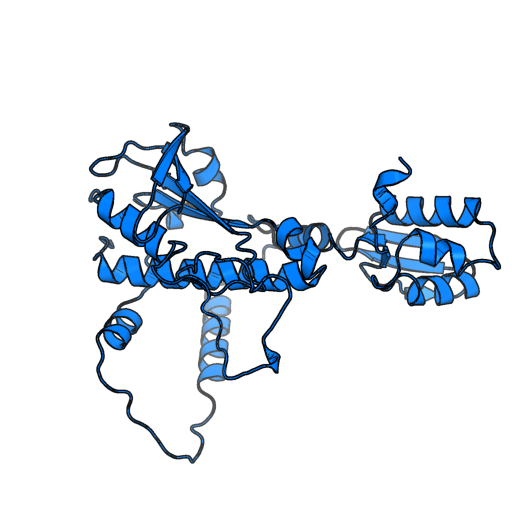1
ATOM 2166 N N . ILE A 1 266 ? -10.600 -3.957 8.984 1.00 96.31 266 ILE A N 1
ATOM 2167 C CA . ILE A 1 266 ? -10.386 -2.761 8.162 1.00 96.31 266 ILE A CA 1
ATOM 2168 C C . ILE A 1 266 ? -9.393 -3.134 7.062 1.00 96.31 266 ILE A C 1
ATOM 2170 O O . ILE A 1 266 ? -8.255 -3.505 7.337 1.00 96.31 266 ILE A O 1
ATOM 2174 N N . ILE A 1 267 ? -9.832 -3.040 5.812 1.00 95.62 267 ILE A N 1
ATOM 2175 C CA . ILE A 1 267 ? -9.047 -3.402 4.633 1.00 95.62 267 ILE A CA 1
ATOM 2176 C C . ILE A 1 267 ? -8.464 -2.127 4.038 1.00 95.62 267 ILE A C 1
ATOM 2178 O O . ILE A 1 267 ? -9.201 -1.254 3.573 1.00 95.62 267 ILE A O 1
ATOM 2182 N N . ILE A 1 268 ? -7.138 -2.043 4.017 1.00 96.88 268 ILE A N 1
ATOM 2183 C CA . ILE A 1 268 ? -6.404 -0.956 3.372 1.00 96.88 268 ILE A CA 1
ATOM 2184 C C . ILE A 1 268 ? -6.029 -1.422 1.968 1.00 96.88 268 ILE A C 1
ATOM 2186 O O . ILE A 1 268 ? -5.323 -2.411 1.791 1.00 96.88 268 ILE A O 1
ATOM 2190 N N . SER A 1 269 ? -6.511 -0.705 0.964 1.00 94.38 269 SER A N 1
ATOM 2191 C CA . SER A 1 269 ? -6.180 -0.932 -0.445 1.00 94.38 269 SER A CA 1
ATOM 2192 C C . SER A 1 269 ? -5.470 0.295 -1.000 1.00 94.38 269 SER A C 1
ATOM 2194 O O . SER A 1 269 ? -5.744 1.402 -0.545 1.00 94.38 269 SER A O 1
ATOM 2196 N N . GLY A 1 270 ? -4.566 0.119 -1.963 1.00 93.00 270 GLY A N 1
ATOM 2197 C CA . GLY A 1 270 ? -3.786 1.216 -2.535 1.00 93.00 270 GLY A CA 1
ATOM 2198 C C . GLY A 1 270 ? -3.625 1.089 -4.041 1.00 93.00 270 GLY A C 1
ATOM 2199 O O . GLY A 1 270 ? -3.398 -0.005 -4.552 1.00 93.00 270 GLY A O 1
ATOM 2200 N N . SER A 1 271 ? -3.747 2.211 -4.751 1.00 91.88 271 SER A N 1
ATOM 2201 C CA . SER A 1 271 ? -3.451 2.289 -6.183 1.00 91.88 271 SER A CA 1
ATOM 2202 C C . SER A 1 271 ? -2.005 2.722 -6.393 1.00 91.88 271 SER A C 1
ATOM 2204 O O . SER A 1 271 ? -1.637 3.873 -6.144 1.00 91.88 271 SER A O 1
ATOM 2206 N N . PHE A 1 272 ? -1.189 1.788 -6.870 1.00 89.12 272 PHE A N 1
ATOM 2207 C CA . PHE A 1 272 ? 0.187 2.082 -7.242 1.00 89.12 272 PHE A CA 1
ATOM 2208 C C . PHE A 1 272 ? 0.256 3.000 -8.461 1.00 89.12 272 PHE A C 1
ATOM 2210 O O . PHE A 1 272 ? 1.054 3.931 -8.443 1.00 89.12 272 PHE A O 1
ATOM 2217 N N . ASP A 1 273 ? -0.638 2.819 -9.436 1.00 86.75 273 ASP A N 1
ATOM 2218 C CA . ASP A 1 273 ? -0.685 3.612 -10.672 1.00 86.75 273 ASP A CA 1
ATOM 2219 C C . ASP A 1 273 ? -0.846 5.111 -10.387 1.00 86.75 273 ASP A C 1
ATOM 2221 O O . ASP A 1 273 ? -0.042 5.918 -10.843 1.00 86.75 273 ASP A O 1
ATOM 2225 N N . ARG A 1 274 ? -1.780 5.486 -9.496 1.00 88.12 274 ARG A N 1
ATOM 2226 C CA . ARG A 1 274 ? -1.961 6.890 -9.073 1.00 88.12 274 ARG A CA 1
ATOM 2227 C C . ARG A 1 274 ? -0.694 7.508 -8.490 1.00 88.12 274 ARG A C 1
ATOM 2229 O O . ARG A 1 274 ? -0.459 8.702 -8.631 1.00 88.12 274 ARG A O 1
ATOM 2236 N N . SER A 1 275 ? 0.099 6.710 -7.777 1.00 88.94 275 SER A N 1
ATOM 2237 C CA . SER A 1 275 ? 1.384 7.169 -7.245 1.00 88.94 275 SER A CA 1
ATOM 2238 C C . SER A 1 275 ? 2.473 7.160 -8.317 1.00 88.94 275 SER A C 1
ATOM 2240 O O . SER A 1 275 ? 3.374 7.999 -8.277 1.00 88.94 275 SER A O 1
ATOM 2242 N N . ALA A 1 276 ? 2.404 6.225 -9.264 1.00 86.31 276 ALA A N 1
ATOM 2243 C CA . ALA A 1 276 ? 3.367 6.048 -10.337 1.00 86.31 276 ALA A CA 1
ATOM 2244 C C . ALA A 1 276 ? 3.334 7.215 -11.330 1.00 86.31 276 ALA A C 1
ATOM 2246 O O . ALA A 1 276 ? 4.402 7.625 -11.771 1.00 86.31 276 ALA A O 1
ATOM 2247 N N . ASP A 1 277 ? 2.179 7.841 -11.571 1.00 84.69 277 ASP A N 1
ATOM 2248 C CA . ASP A 1 277 ? 2.066 9.043 -12.417 1.00 84.69 277 ASP A CA 1
ATOM 2249 C C . ASP A 1 277 ? 3.070 10.143 -12.030 1.00 84.69 277 ASP A C 1
ATOM 2251 O O . ASP A 1 277 ? 3.595 10.860 -12.880 1.00 84.69 277 ASP A O 1
ATOM 2255 N N . LYS A 1 278 ? 3.379 10.262 -10.731 1.00 84.88 278 LYS A N 1
ATOM 2256 C CA . LYS A 1 278 ? 4.335 11.245 -10.198 1.00 84.88 278 LYS A CA 1
ATOM 2257 C C . LYS A 1 278 ? 5.677 10.650 -9.785 1.00 84.88 278 LYS A C 1
ATOM 2259 O O . LYS A 1 278 ? 6.684 11.355 -9.791 1.00 84.88 278 LYS A O 1
ATOM 2264 N N . TYR A 1 279 ? 5.682 9.400 -9.330 1.00 86.25 279 TYR A N 1
ATOM 2265 C CA . TYR A 1 279 ? 6.826 8.791 -8.648 1.00 86.25 279 TYR A CA 1
ATOM 2266 C C . TYR A 1 279 ? 7.324 7.498 -9.292 1.00 86.25 279 TYR A C 1
ATOM 2268 O O . TYR A 1 279 ? 8.269 6.902 -8.775 1.00 86.25 279 TYR A O 1
ATOM 2276 N N . THR A 1 280 ? 6.715 7.070 -10.396 1.00 83.88 280 THR A N 1
ATOM 2277 C CA . THR A 1 280 ? 7.108 5.912 -11.207 1.00 83.88 280 THR A CA 1
ATOM 2278 C C . THR A 1 280 ? 7.334 4.684 -10.313 1.00 83.88 280 THR A C 1
ATOM 2280 O O . THR A 1 280 ? 6.457 4.321 -9.523 1.00 83.88 280 THR A O 1
ATOM 2283 N N . ASN A 1 281 ? 8.522 4.084 -10.341 1.00 81.69 281 ASN A N 1
ATOM 2284 C CA . ASN A 1 281 ? 8.892 2.917 -9.545 1.00 81.69 281 ASN A CA 1
ATOM 2285 C C . ASN A 1 281 ? 8.902 3.168 -8.025 1.00 81.69 281 ASN A C 1
ATOM 2287 O O . ASN A 1 281 ? 8.736 2.231 -7.247 1.00 81.69 281 ASN A O 1
ATOM 2291 N N . ARG A 1 282 ? 9.040 4.420 -7.563 1.00 86.31 282 ARG A N 1
ATOM 2292 C CA . ARG A 1 282 ? 8.997 4.750 -6.125 1.00 86.31 282 ARG A CA 1
ATOM 2293 C C . ARG A 1 282 ? 7.591 4.630 -5.535 1.00 86.31 282 ARG A C 1
ATOM 2295 O O . ARG A 1 282 ? 7.462 4.605 -4.311 1.00 86.31 282 ARG A O 1
ATOM 2302 N N . SER A 1 283 ? 6.554 4.497 -6.366 1.00 87.94 283 SER A N 1
ATOM 2303 C CA . SER A 1 283 ? 5.203 4.128 -5.916 1.00 87.94 283 SER A CA 1
ATOM 2304 C C . SER A 1 283 ? 5.204 2.849 -5.068 1.00 87.94 283 SER A C 1
ATOM 2306 O O . SER A 1 283 ? 4.503 2.797 -4.056 1.00 87.94 283 SER A O 1
ATOM 2308 N N . ALA A 1 284 ? 6.070 1.884 -5.407 1.00 87.19 284 ALA A N 1
ATOM 2309 C CA . ALA A 1 284 ? 6.273 0.631 -4.677 1.00 87.19 284 ALA A CA 1
ATOM 2310 C C . ALA A 1 284 ? 6.662 0.840 -3.206 1.00 87.19 284 ALA A C 1
ATOM 2312 O O . ALA A 1 284 ? 6.363 0.009 -2.354 1.00 87.19 284 ALA A O 1
ATOM 2313 N N . LEU A 1 285 ? 7.334 1.956 -2.906 1.00 90.38 285 LEU A N 1
ATOM 2314 C CA . LEU A 1 285 ? 7.789 2.308 -1.562 1.00 90.38 285 LEU A CA 1
ATOM 2315 C C . LEU A 1 285 ? 6.720 3.093 -0.801 1.00 90.38 285 LEU A C 1
ATOM 2317 O O . LEU A 1 285 ? 6.493 2.857 0.383 1.00 90.38 285 LEU A O 1
ATOM 2321 N N . TYR A 1 286 ? 6.077 4.050 -1.472 1.00 93.50 286 TYR A N 1
ATOM 2322 C CA . TYR A 1 286 ? 5.201 5.014 -0.809 1.00 93.50 286 TYR A CA 1
ATOM 2323 C C . TYR A 1 286 ? 3.841 4.441 -0.438 1.00 93.50 286 TYR A C 1
ATOM 2325 O O . TYR A 1 286 ? 3.354 4.739 0.649 1.00 93.50 286 TYR A O 1
ATOM 2333 N N . VAL A 1 287 ? 3.248 3.600 -1.289 1.00 93.81 287 VAL A N 1
ATOM 2334 C CA . VAL A 1 287 ? 1.920 3.031 -1.018 1.00 93.81 287 VAL A CA 1
ATOM 2335 C C . VAL A 1 287 ? 1.930 2.145 0.241 1.00 93.81 287 VAL A C 1
ATOM 2337 O O . VAL A 1 287 ? 1.097 2.381 1.120 1.00 93.81 287 VAL A O 1
ATOM 2340 N N . PRO A 1 288 ? 2.870 1.189 0.422 1.00 93.94 288 PRO A N 1
ATOM 2341 C CA . PRO A 1 288 ? 2.922 0.386 1.647 1.00 93.94 288 PRO A CA 1
ATOM 2342 C C . PRO A 1 288 ? 3.318 1.197 2.885 1.00 93.94 288 PRO A C 1
ATOM 2344 O O . PRO A 1 288 ? 2.803 0.942 3.972 1.00 93.94 288 PRO A O 1
ATOM 2347 N N . LEU A 1 289 ? 4.202 2.192 2.733 1.00 96.50 289 LEU A N 1
ATOM 2348 C CA . LEU A 1 289 ? 4.588 3.079 3.832 1.00 96.50 289 LEU A CA 1
ATOM 2349 C C . LEU A 1 289 ? 3.388 3.883 4.346 1.00 96.50 289 LEU A C 1
ATOM 2351 O O . LEU A 1 289 ? 3.145 3.935 5.550 1.00 96.50 289 LEU A O 1
ATOM 2355 N N . GLU A 1 290 ? 2.604 4.459 3.435 1.00 97.81 290 GLU A N 1
ATOM 2356 C CA . GLU A 1 290 ? 1.371 5.165 3.777 1.00 97.81 290 GLU A CA 1
ATOM 2357 C C . GLU A 1 290 ? 0.362 4.226 4.447 1.00 97.81 290 GLU A C 1
ATOM 2359 O O . GLU A 1 290 ? -0.219 4.591 5.467 1.00 97.81 290 GLU A O 1
ATOM 2364 N N . ALA A 1 291 ? 0.214 2.989 3.957 1.00 97.62 291 ALA A N 1
ATOM 2365 C CA . ALA A 1 291 ? -0.642 1.988 4.595 1.00 97.62 291 ALA A CA 1
ATOM 2366 C C . ALA A 1 291 ? -0.187 1.667 6.032 1.00 97.62 291 ALA A C 1
ATOM 2368 O O . ALA A 1 291 ? -1.025 1.467 6.911 1.00 97.62 291 ALA A O 1
ATOM 2369 N N . GLY A 1 292 ? 1.123 1.687 6.298 1.00 97.94 292 GLY A N 1
ATOM 2370 C CA . GLY A 1 292 ? 1.686 1.581 7.645 1.00 97.94 292 GLY A CA 1
ATOM 2371 C C . GL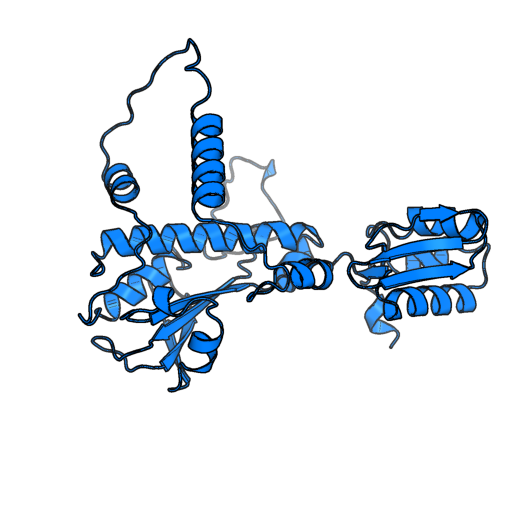Y A 1 292 ? 1.301 2.753 8.555 1.00 97.94 292 GLY A C 1
ATOM 2372 O O . GLY A 1 292 ? 0.940 2.529 9.711 1.00 97.94 292 GLY A O 1
ATOM 2373 N N . HIS A 1 293 ? 1.303 3.988 8.041 1.00 98.12 293 HIS A N 1
ATOM 2374 C CA . HIS A 1 293 ? 0.818 5.157 8.790 1.00 98.12 293 HIS A CA 1
ATOM 2375 C C . HIS A 1 293 ? -0.667 5.020 9.145 1.00 98.12 293 HIS A C 1
ATOM 2377 O O . HIS A 1 293 ? -1.048 5.233 10.296 1.00 98.12 293 HIS A O 1
ATOM 2383 N N . VAL A 1 294 ? -1.491 4.601 8.176 1.00 98.50 294 VAL A N 1
ATOM 2384 C CA . VAL A 1 294 ? -2.921 4.332 8.388 1.00 98.50 294 VAL A CA 1
ATOM 2385 C C . VAL A 1 294 ? -3.110 3.275 9.475 1.00 98.50 294 VAL A C 1
ATOM 2387 O O . VAL A 1 294 ? -3.848 3.504 10.432 1.00 98.50 294 VAL A O 1
ATOM 2390 N N . ALA A 1 295 ? -2.423 2.135 9.363 1.00 97.75 295 ALA A N 1
ATOM 2391 C CA . ALA A 1 295 ? -2.538 1.037 10.319 1.00 97.75 295 ALA A CA 1
ATOM 2392 C C . ALA A 1 295 ? -2.147 1.466 11.742 1.00 97.75 295 ALA A C 1
ATOM 2394 O O . ALA A 1 295 ? -2.839 1.125 12.702 1.00 97.75 295 ALA A O 1
ATOM 2395 N N . GLN A 1 296 ? -1.079 2.254 11.892 1.00 97.44 296 GLN A N 1
ATOM 2396 C CA . GLN A 1 296 ? -0.660 2.760 13.197 1.00 97.44 296 GLN A CA 1
ATOM 2397 C C . GLN A 1 296 ? -1.705 3.698 13.812 1.00 97.44 296 GLN A C 1
ATOM 2399 O O . GLN A 1 296 ? -2.020 3.552 14.994 1.00 97.44 296 GLN A O 1
ATOM 2404 N N . ASN A 1 297 ? -2.280 4.618 13.034 1.00 97.75 297 ASN A N 1
ATOM 2405 C CA . ASN A 1 297 ? -3.339 5.489 13.540 1.00 97.75 297 ASN A CA 1
ATOM 2406 C C . ASN A 1 297 ? -4.586 4.693 13.945 1.00 97.75 297 ASN A C 1
ATOM 2408 O O . ASN A 1 297 ? -5.143 4.942 15.011 1.00 97.75 297 ASN A O 1
ATOM 2412 N N . VAL A 1 298 ? -4.994 3.704 13.141 1.00 97.69 298 VAL A N 1
ATOM 2413 C CA . VAL A 1 298 ? -6.114 2.804 13.469 1.00 97.69 298 VAL A CA 1
ATOM 2414 C C . VAL A 1 298 ? -5.853 2.067 14.784 1.00 97.69 298 VAL A C 1
ATOM 2416 O O . VAL A 1 298 ? -6.750 1.970 15.620 1.00 97.69 298 VAL A O 1
ATOM 2419 N N . HIS A 1 299 ? -4.630 1.580 15.007 1.00 96.12 299 HIS A N 1
ATOM 2420 C CA . HIS A 1 299 ? -4.261 0.922 16.261 1.00 96.12 299 HIS A CA 1
ATOM 2421 C C . HIS A 1 299 ? -4.336 1.857 17.470 1.00 96.12 299 HIS A C 1
ATOM 2423 O O . HIS A 1 299 ? -4.820 1.443 18.521 1.00 96.12 299 HIS A O 1
ATOM 2429 N N . LEU A 1 300 ? -3.870 3.100 17.344 1.00 96.88 300 LEU A N 1
ATOM 2430 C CA . LEU A 1 300 ? -3.954 4.081 18.429 1.00 96.88 300 LEU A CA 1
ATOM 2431 C C . LEU A 1 300 ? -5.403 4.487 18.709 1.00 96.88 300 LEU A C 1
ATOM 2433 O O . LEU A 1 300 ? -5.807 4.539 19.868 1.00 96.88 300 LEU A O 1
ATOM 2437 N N . ALA A 1 301 ? -6.209 4.668 17.664 1.00 96.69 301 ALA A N 1
ATOM 2438 C CA . ALA A 1 301 ? -7.636 4.919 17.812 1.00 96.69 301 ALA A CA 1
ATOM 2439 C C . ALA A 1 301 ? -8.358 3.738 18.474 1.00 96.69 301 ALA A C 1
ATOM 2441 O O . ALA A 1 301 ? -9.230 3.950 19.304 1.00 96.69 301 ALA A O 1
ATOM 2442 N N . ALA A 1 302 ? -7.982 2.489 18.187 1.00 95.31 302 ALA A N 1
ATOM 2443 C CA . ALA A 1 302 ? -8.566 1.328 18.862 1.00 95.31 302 ALA A CA 1
ATOM 2444 C C . ALA A 1 302 ? -8.320 1.345 20.385 1.00 95.31 302 ALA A C 1
ATOM 2446 O O . ALA A 1 302 ? -9.221 1.003 21.155 1.00 95.31 302 ALA A O 1
ATOM 2447 N N . VAL A 1 303 ? -7.124 1.773 20.813 1.00 95.50 303 VAL A N 1
ATOM 2448 C CA . VAL A 1 303 ? -6.784 1.974 22.233 1.00 95.50 303 VAL A CA 1
ATOM 2449 C C . VAL A 1 303 ? -7.642 3.085 22.832 1.00 95.50 303 VAL A C 1
ATOM 2451 O O . VAL A 1 303 ? -8.307 2.867 23.842 1.00 95.50 303 VAL A O 1
ATOM 2454 N N . GLU A 1 304 ? -7.698 4.245 22.175 1.00 95.75 304 GLU A N 1
ATOM 2455 C CA . GLU A 1 304 ? -8.495 5.394 22.621 1.00 95.75 304 GLU A CA 1
ATOM 2456 C C . GLU A 1 304 ? -9.988 5.049 22.754 1.00 95.75 304 GLU A C 1
ATOM 2458 O O . GLU A 1 304 ? -10.629 5.376 23.754 1.00 95.75 304 GLU A O 1
ATOM 2463 N N . GLN A 1 305 ? -10.534 4.317 21.780 1.00 95.00 305 GLN A N 1
ATOM 2464 C CA . GLN A 1 305 ? -11.925 3.863 21.767 1.00 95.00 305 GLN A CA 1
ATOM 2465 C C . GLN A 1 305 ? -12.195 2.708 22.742 1.00 95.00 305 GLN A C 1
ATOM 2467 O O . GLN A 1 305 ? -13.355 2.300 22.898 1.00 95.00 305 GLN A O 1
ATOM 2472 N N . LYS A 1 306 ? -11.158 2.174 23.404 1.00 92.56 306 LYS A N 1
ATOM 2473 C CA . LYS A 1 306 ? -11.236 1.027 24.318 1.00 92.56 306 LYS A CA 1
ATOM 2474 C C . LYS A 1 306 ? -11.992 -0.127 23.666 1.00 92.56 306 LYS A C 1
ATOM 2476 O O . LYS A 1 306 ? -13.031 -0.568 24.164 1.00 92.56 306 LYS A O 1
ATOM 2481 N N . VAL A 1 307 ? -11.546 -0.521 22.475 1.00 87.94 307 VAL A N 1
ATOM 2482 C CA . VAL A 1 307 ? -12.123 -1.669 21.769 1.00 87.94 307 VAL A CA 1
ATOM 2483 C C . VAL A 1 307 ? -11.898 -2.928 22.620 1.00 87.94 307 VAL A C 1
ATOM 2485 O O . VAL A 1 307 ? -10.766 -3.139 23.062 1.00 87.94 307 VAL A O 1
ATOM 2488 N N . PRO A 1 308 ? -12.941 -3.743 22.877 1.00 76.81 308 PRO A N 1
ATOM 2489 C CA . PRO A 1 308 ? -12.806 -4.960 23.666 1.00 76.81 308 PRO A CA 1
ATOM 2490 C C . PRO A 1 308 ? -11.763 -5.904 23.066 1.00 76.81 308 PRO A C 1
ATOM 2492 O O . PRO A 1 308 ? -11.820 -6.246 21.885 1.00 76.81 308 PRO A O 1
ATOM 2495 N N . ASN A 1 309 ? -10.839 -6.348 23.907 1.00 71.62 309 ASN A N 1
ATOM 2496 C CA . ASN A 1 309 ? -9.887 -7.410 23.608 1.00 71.62 309 ASN A CA 1
ATOM 2497 C C . ASN A 1 309 ? -10.291 -8.648 24.422 1.00 71.62 309 ASN A C 1
ATOM 2499 O O . ASN A 1 309 ? -10.853 -8.489 25.508 1.00 71.62 309 ASN A O 1
ATOM 2503 N N . GLY A 1 310 ? -10.074 -9.845 23.871 1.00 57.47 310 GLY A N 1
ATOM 2504 C CA . GLY A 1 310 ? -10.303 -11.110 24.578 1.00 57.47 310 GLY A CA 1
ATOM 2505 C C . GLY A 1 310 ? -9.199 -11.451 25.569 1.00 57.47 310 GLY A C 1
ATOM 2506 O O . GLY A 1 310 ? -8.116 -10.821 25.502 1.00 57.47 310 GLY A O 1
#

Foldseek 3Di:
DVVVQQQFQKAFVPAFDDDAQWTWDDDPVDIDIDGHHSVVSVLCNVRRHLPDGPVRSLVVVVVDDSVVSNVVQVVCVVVPGIGGLLVCCVVVCVQVAPVHPDDDPDDPVNVVVVVVVVVVVVCPDDDPDDDDDDDDDPVVVLVVLQDDFQFFDLAFAAVVLVQLLQQLLWAWAPDFPDDPPPDVVPDDPCVVDGDTDTNFDADVPLCQKFKKKAFPQDHRPGGGAIWGWDHDDHPDIDIDGDTNDSVVVCVRDPDNSSCHSNRTDIDMDGDLSSVCVPVRNCSSVRSVVSSVRSVVSSSSSCSVSVRGGD

InterPro domains:
  IPR000415 Nitroreductase-like [G3DSA:3.40.109.10] (123-308)
  IPR000415 Nitroreductase-like [SSF55469] (139-305)
  IPR029479 Nitroreductase [PF00881] (145-306)
  IPR052544 Bacteriocin Processing Enzyme [PTHR43745] (141-305)

Secondary structure (DSSP, 8-state):
-GGGGSS--EEESSPPEEETTEEEEE-SS-EEEEE--HHHHHHHHHHTBTTS-HHHHHHTTTTS-HHHHHHHHHHHHHTTSEEEGGGHHHHHHTTSPSSPS------HHHHHHHHHHHHHHHT----SS---PPP--HHHHHHHH--------SPPPBHHHHHHHHHHHH-EEEEE----TT-GGG--GGGGS-PEEESS--GGG---EEEEEEESS-BBTB-SEEEEEE--SBT--EEEEEES--HHHHTT-S-GGGGTT--EEEEEEE-HHHHHHHHGGGHHHHHHHHHHHHHHHHHHHHHHTT----

Organism: NCBI:txid2014245